Protein AF-A0A660PYE7-F1 (afdb_monomer)

Solvent-accessible surface area (backbone atoms only — not comparable to full-atom values): 14756 Å² total; per-residue (Å²): 116,71,68,58,58,50,52,51,50,53,50,52,50,52,50,50,49,65,69,61,64,72,82,75,72,80,78,77,87,63,85,90,56,57,36,71,65,70,75,76,60,76,62,41,73,67,28,51,74,54,76,60,55,33,51,81,37,64,43,58,61,11,63,82,57,16,22,1,18,35,5,52,35,37,67,81,36,61,68,37,74,38,72,73,38,76,43,76,51,89,44,101,69,37,50,78,24,32,34,33,33,37,23,36,34,40,44,76,48,71,49,68,84,50,101,52,32,40,40,24,36,29,41,33,45,36,39,39,40,39,35,32,30,36,69,53,76,42,96,92,43,68,87,54,99,86,66,91,78,80,51,69,38,54,35,44,34,40,38,43,35,46,30,42,16,37,13,41,36,45,79,33,40,34,40,10,40,17,37,28,45,34,44,37,42,39,31,50,78,87,49,74,28,57,36,50,29,34,31,43,16,36,30,40,39,36,32,51,43,42,43,50,20,67,75,68,77,41,80,55,40,85,70,45,56,57,47,42,33,44,34,43,29,44,30,42,36,42,48,55,58,55,28,50,54,99,89,46,75,24,43,46,64,57,37,40,39,41,34,42,31,45,35,42,38,36,40,60,93,91,38,80,76,46,73,51,73,52,73,52,68,50,78,87

Sequence (284 aa):
MLSFKLLSAVLIILLCLMILLPSGVVAQAKVGGSSANFLHLSNSARAVGMGGCAVLLVDEQAPLFNPGSLGLFYLDKKYGVSFPNSTNLKADFLQDARLKSFSTGIRLTSSKINSSVRLCFAASYSQQIYRGYIIRVDYTNPVGIDSGDVEYLAFQDEVRMITASFGLEASFFRLGIGLTGKYIEEELENEPADGTAFDIGCNLEVSVPQFMDMVSGRRIGDFYRNNFILSLTAVRSHMGASMEFINEKFPLPTTTILGSSLYYTYSRGGKTVFSARSSGELMR

Foldseek 3Di:
DVVVVVVVVVVVVVVVCVVPPPPPDDPPPPPPFAPPPCLQDDQDPVCVVLVNLLCQDQAQCNLSRFLQSPQVNCLPDFKHWDDWGWDFDDDPFWARWIKIKIKIKGWPDWDDPDPFKIKTKMKMKMKIKTKTWGWDDDPVDHDDPPDPDTDIKIKMKMKIKIKIKMWMTGQFKIKIKMKIKIWIWIDTNNQIKIWIFMKIKMKMKGWPQSVVCVVVVHNSVVVDLKTKIKMKMWMWTGHTFFIDGPHDTTHHPIKIKIKIKIKMFRDDPNHTPDIDMDMDIDID

pLDDT: mean 82.88, std 13.74, range [41.22, 97.94]

Structure (mmCIF, N/CA/C/O backbone):
data_AF-A0A660PYE7-F1
#
_entry.id   AF-A0A660PYE7-F1
#
loop_
_atom_site.group_PDB
_atom_site.id
_atom_site.type_symbol
_atom_site.label_atom_id
_atom_site.label_alt_id
_atom_site.label_comp_id
_atom_site.label_asym_id
_atom_site.label_entity_id
_atom_site.label_seq_id
_atom_site.pdbx_PDB_ins_code
_atom_site.Cartn_x
_atom_site.Cartn_y
_atom_site.Cartn_z
_atom_site.occupancy
_atom_site.B_iso_or_equiv
_atom_site.auth_seq_id
_atom_site.auth_comp_id
_atom_site.auth_asym_id
_atom_site.auth_atom_id
_atom_site.pdbx_PDB_model_num
ATOM 1 N N . MET A 1 1 ? -17.337 17.834 29.681 1.00 48.69 1 MET A N 1
ATOM 2 C CA . MET A 1 1 ? -18.232 18.090 28.522 1.00 48.69 1 MET A CA 1
ATOM 3 C C . MET A 1 1 ? -17.612 18.976 27.439 1.00 48.69 1 MET A C 1
ATOM 5 O O . MET A 1 1 ? -17.906 18.733 26.276 1.00 48.69 1 MET A O 1
ATOM 9 N N . LEU A 1 2 ? -16.755 19.957 27.764 1.00 41.22 2 LEU A N 1
ATOM 10 C CA . LEU A 1 2 ? -16.143 20.847 26.761 1.00 41.22 2 LEU A CA 1
ATOM 11 C C . LEU A 1 2 ? -15.224 20.114 25.755 1.00 41.22 2 LEU A C 1
ATOM 13 O O . LEU A 1 2 ? -15.255 20.419 24.569 1.00 41.22 2 LEU A O 1
ATOM 17 N N . SER A 1 3 ? -14.478 19.089 26.193 1.00 57.16 3 SER A N 1
ATOM 18 C CA . SER A 1 3 ? -13.555 18.340 25.317 1.00 57.16 3 SER A CA 1
ATOM 19 C C . SER A 1 3 ? -14.253 17.482 24.254 1.00 57.16 3 SER A C 1
ATOM 21 O O . SER A 1 3 ? -13.701 17.265 23.182 1.00 57.16 3 SER A O 1
ATOM 23 N N . PHE A 1 4 ? -15.483 17.029 24.514 1.00 53.69 4 PHE A N 1
ATOM 24 C CA . PHE A 1 4 ? -16.232 16.163 23.596 1.00 53.69 4 PHE A CA 1
ATOM 25 C C . PHE A 1 4 ? -16.829 16.944 22.418 1.00 53.69 4 PHE A C 1
ATOM 27 O O . PHE A 1 4 ? -16.789 16.493 21.273 1.00 53.69 4 PHE A O 1
ATOM 34 N N . LYS A 1 5 ? -17.329 18.158 22.685 1.00 62.88 5 LYS A N 1
ATOM 35 C CA . LYS A 1 5 ? -17.778 19.083 21.633 1.00 62.88 5 LYS A CA 1
ATOM 36 C C . LYS A 1 5 ? -16.611 19.531 20.752 1.00 62.88 5 LYS A C 1
ATOM 38 O O . LYS A 1 5 ? -16.772 19.644 19.545 1.00 62.88 5 LYS A O 1
ATOM 43 N N . LEU A 1 6 ? -15.432 19.713 21.348 1.00 68.12 6 LEU A N 1
ATOM 44 C CA . LEU A 1 6 ? -14.222 20.056 20.607 1.00 68.12 6 LEU A CA 1
ATOM 45 C C . LEU A 1 6 ? -13.772 18.902 19.693 1.00 68.12 6 LEU A C 1
ATOM 47 O O . LEU A 1 6 ? -13.518 19.122 18.516 1.00 68.12 6 LEU A O 1
ATOM 51 N N . LEU A 1 7 ? -13.740 17.665 20.206 1.00 60.66 7 LEU A N 1
ATOM 52 C CA . LEU A 1 7 ? -13.327 16.486 19.434 1.00 60.66 7 LEU A CA 1
ATOM 53 C C . LEU A 1 7 ? -14.282 16.190 18.267 1.00 60.66 7 LEU A C 1
ATOM 55 O O . LEU A 1 7 ? -13.835 15.911 17.158 1.00 60.66 7 LEU A O 1
ATOM 59 N N . SER A 1 8 ? -15.594 16.282 18.505 1.00 59.88 8 SER A N 1
ATOM 60 C CA . SER A 1 8 ? -16.606 16.094 17.456 1.00 59.88 8 SER A CA 1
ATOM 61 C C . SER A 1 8 ? -16.551 17.195 16.396 1.00 59.88 8 SER A C 1
ATOM 63 O O . SER A 1 8 ? -16.610 16.882 15.210 1.00 59.88 8 SER A O 1
ATOM 65 N N . ALA A 1 9 ? -16.352 18.457 16.788 1.00 78.25 9 ALA A N 1
ATOM 66 C CA . ALA A 1 9 ? -16.162 19.552 15.839 1.00 78.25 9 ALA A CA 1
ATOM 67 C C . ALA A 1 9 ? -14.904 19.354 14.978 1.00 78.25 9 ALA A C 1
ATOM 69 O O . ALA A 1 9 ? -14.973 19.509 13.764 1.00 78.25 9 ALA A O 1
ATOM 70 N N . VAL A 1 10 ? -13.780 18.940 15.576 1.00 78.62 10 VAL A N 1
ATOM 71 C CA . VAL A 1 10 ? -12.534 18.655 14.843 1.00 78.62 10 VAL A CA 1
ATOM 72 C C . VAL A 1 10 ? -12.715 17.499 13.856 1.00 78.62 10 VAL A C 1
ATOM 74 O O . VAL A 1 10 ? -12.245 17.593 12.726 1.00 78.62 10 VAL A O 1
ATOM 77 N N . LEU A 1 11 ? -13.437 16.440 14.239 1.00 73.81 11 LEU A N 1
ATOM 78 C CA . LEU A 1 11 ? -13.720 15.303 13.359 1.00 73.81 11 LEU A CA 1
ATOM 79 C C . LEU A 1 11 ? -14.626 15.698 12.181 1.00 73.81 11 LEU A C 1
ATOM 81 O O . LEU A 1 11 ? -14.366 15.296 11.052 1.00 73.81 11 LEU A O 1
ATOM 85 N N . ILE A 1 12 ? -15.657 16.513 12.431 1.00 83.75 12 ILE A N 1
ATOM 86 C CA . ILE A 1 12 ? -16.551 17.037 11.386 1.00 83.75 12 ILE A CA 1
ATOM 87 C C . ILE A 1 12 ? -15.777 17.950 10.433 1.00 83.75 12 ILE A C 1
ATOM 89 O O . ILE A 1 12 ? -15.949 17.849 9.224 1.00 83.75 12 ILE A O 1
ATOM 93 N N . ILE A 1 13 ? -14.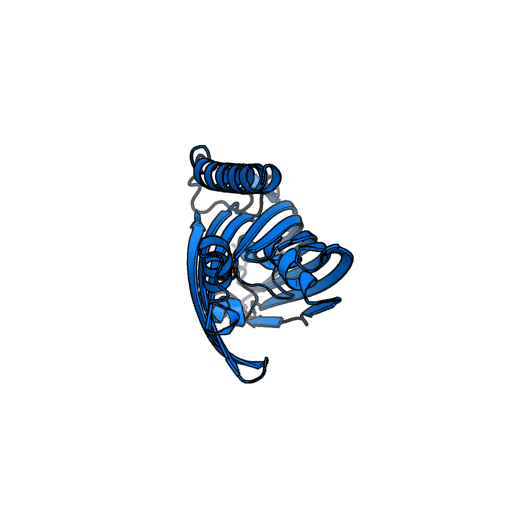888 18.798 10.956 1.00 85.88 13 ILE A N 1
ATOM 94 C CA . ILE A 1 13 ? -14.025 19.657 10.139 1.00 85.88 13 ILE A CA 1
ATOM 95 C C . ILE A 1 13 ? -13.089 18.807 9.275 1.00 85.88 13 ILE A C 1
ATOM 97 O O . ILE A 1 13 ? -13.004 19.060 8.081 1.00 85.88 13 ILE A O 1
ATOM 101 N N . LEU A 1 14 ? -12.444 17.778 9.835 1.00 76.38 14 LEU A N 1
ATOM 102 C CA . LEU A 1 14 ? -11.593 16.844 9.086 1.00 76.38 14 LEU A CA 1
ATOM 103 C C . LEU A 1 14 ? -12.372 16.102 7.995 1.00 76.38 14 LEU A C 1
ATOM 105 O O . LEU A 1 14 ? -11.888 15.994 6.872 1.00 76.38 14 LEU A O 1
ATOM 109 N N . LEU A 1 15 ? -13.586 15.637 8.301 1.00 77.06 15 LEU A N 1
ATOM 110 C CA . LEU A 1 15 ? -14.463 14.961 7.346 1.00 77.06 15 LEU A CA 1
ATOM 111 C C . LEU A 1 15 ? -14.892 15.907 6.213 1.00 77.06 15 LEU A C 1
ATOM 113 O O . LEU A 1 15 ? -14.792 15.549 5.043 1.00 77.06 15 LEU A O 1
ATOM 117 N N . CYS A 1 16 ? -15.311 17.132 6.542 1.00 76.94 16 CYS A N 1
ATOM 118 C CA . CYS A 1 16 ? -15.646 18.158 5.555 1.00 76.94 16 CYS A CA 1
ATOM 119 C C . CYS A 1 16 ? -14.428 18.543 4.709 1.00 76.94 16 CYS A C 1
ATOM 121 O O . CYS A 1 16 ? -14.562 18.695 3.500 1.00 76.94 16 CYS A O 1
ATOM 123 N N . LEU A 1 17 ? -13.238 18.646 5.311 1.00 72.56 17 LEU A N 1
ATOM 124 C CA . LEU A 1 17 ? -11.994 18.914 4.591 1.00 72.56 17 LEU A CA 1
ATOM 125 C C . LEU A 1 17 ? -11.689 17.782 3.600 1.00 72.56 17 LEU A C 1
ATOM 127 O O . LEU A 1 17 ? -11.396 18.051 2.443 1.00 72.56 17 LEU A O 1
ATOM 131 N N . MET A 1 18 ? -11.838 16.519 4.015 1.00 67.44 18 MET A N 1
ATOM 132 C CA . MET A 1 18 ? -11.656 15.353 3.138 1.00 67.44 18 MET A CA 1
ATOM 133 C C . MET A 1 18 ? -12.650 15.341 1.966 1.00 67.44 18 MET A C 1
ATOM 135 O O . MET A 1 18 ? -12.274 14.973 0.857 1.00 67.44 18 MET A O 1
ATOM 139 N N . ILE A 1 19 ? -13.896 15.777 2.187 1.00 71.75 19 ILE A N 1
ATOM 140 C CA . ILE A 1 19 ? -14.936 15.855 1.146 1.00 71.75 19 ILE A CA 1
ATOM 141 C C . ILE A 1 19 ? -14.707 17.038 0.191 1.00 71.75 19 ILE A C 1
ATOM 143 O O . ILE A 1 19 ? -15.055 16.944 -0.984 1.00 71.75 19 ILE A O 1
ATOM 147 N N . LEU A 1 20 ? -14.123 18.141 0.670 1.00 64.75 20 LEU A N 1
ATOM 148 C CA . LEU A 1 20 ? -13.897 19.365 -0.111 1.00 64.75 20 LEU A CA 1
ATOM 149 C C . LEU A 1 20 ? -12.583 19.359 -0.912 1.00 64.75 20 LEU A C 1
ATOM 151 O O . LEU A 1 20 ? -12.427 20.164 -1.826 1.00 64.75 20 LEU A O 1
ATOM 155 N N . LEU A 1 21 ? -11.653 18.442 -0.629 1.00 62.81 21 LEU A N 1
ATOM 156 C CA . LEU A 1 21 ? -10.367 18.344 -1.329 1.00 62.81 21 LEU A CA 1
ATOM 157 C C . LEU A 1 21 ? -10.395 17.900 -2.817 1.00 62.81 21 LEU A C 1
ATOM 159 O O . LEU A 1 21 ? -9.405 18.182 -3.495 1.00 62.81 21 LEU A O 1
ATOM 163 N N . PRO A 1 22 ? -11.437 17.269 -3.410 1.00 54.91 22 PRO A N 1
ATOM 164 C CA . PRO A 1 22 ? -11.333 16.789 -4.787 1.00 54.91 22 PRO A CA 1
ATOM 165 C C . PRO A 1 22 ? -11.760 17.807 -5.861 1.00 54.91 22 PRO A C 1
ATOM 167 O O . PRO A 1 22 ? -11.728 17.464 -7.041 1.00 54.91 22 PRO A O 1
ATOM 170 N N . SER A 1 23 ? -12.151 19.044 -5.527 1.00 51.62 23 SER A N 1
ATOM 171 C CA . SER A 1 23 ? -12.705 19.980 -6.527 1.00 51.62 23 SER A CA 1
ATOM 172 C C . SER A 1 23 ? -11.669 20.739 -7.369 1.00 51.62 23 SER A C 1
ATOM 174 O O . SER A 1 23 ? -12.058 21.443 -8.297 1.00 51.62 23 SER A O 1
ATOM 176 N N . GLY A 1 24 ? -10.371 20.626 -7.064 1.00 48.16 24 GLY A N 1
ATOM 177 C CA . GLY A 1 24 ? -9.308 21.410 -7.715 1.00 48.16 24 GLY A CA 1
ATOM 178 C C . GLY A 1 24 ? -8.336 20.632 -8.607 1.00 48.16 24 GLY A C 1
ATOM 179 O O . GLY A 1 24 ? -7.438 21.239 -9.184 1.00 48.16 24 GLY A O 1
ATOM 180 N N . VAL A 1 25 ? -8.467 19.308 -8.726 1.00 44.97 25 VAL A N 1
ATOM 181 C CA . VAL A 1 25 ? -7.511 18.509 -9.507 1.00 44.97 25 VAL A CA 1
ATOM 182 C C . VAL A 1 25 ? -7.975 18.456 -10.958 1.00 44.97 25 VAL A C 1
ATOM 184 O O . VAL A 1 25 ? -8.867 17.690 -11.316 1.00 44.97 25 VAL A O 1
ATOM 187 N N . VAL A 1 26 ? -7.368 19.300 -11.791 1.00 42.78 26 VAL A N 1
ATOM 188 C CA . VAL A 1 26 ? -7.473 19.210 -13.248 1.00 42.78 26 VAL A CA 1
ATOM 189 C C . VAL A 1 26 ? -6.883 17.861 -13.658 1.00 42.78 26 VAL A C 1
ATOM 191 O O . VAL A 1 26 ? -5.671 17.663 -13.613 1.00 42.78 26 VAL A O 1
ATOM 194 N N . ALA A 1 27 ? -7.744 16.904 -13.999 1.00 42.03 27 ALA A N 1
ATOM 195 C CA . ALA A 1 27 ? -7.324 15.649 -14.599 1.00 42.03 27 ALA A CA 1
ATOM 196 C C . ALA A 1 27 ? -6.746 15.962 -15.985 1.00 42.03 27 ALA A C 1
ATOM 198 O O . ALA A 1 27 ? -7.483 16.296 -16.914 1.00 42.03 27 ALA A O 1
ATOM 199 N N . GLN A 1 28 ? -5.425 15.896 -16.133 1.00 42.59 28 GLN A N 1
ATOM 200 C CA . GLN A 1 28 ? -4.820 15.886 -17.455 1.00 42.59 28 GLN A CA 1
ATOM 201 C C . GLN A 1 28 ? -5.049 14.496 -18.051 1.00 42.59 28 GLN A C 1
ATOM 203 O O . GLN A 1 28 ? -4.332 13.547 -17.744 1.00 42.59 28 GLN A O 1
ATOM 208 N N . ALA A 1 29 ? -6.054 14.372 -18.914 1.00 41.22 29 ALA A N 1
ATOM 209 C CA . ALA A 1 29 ? -6.242 13.192 -19.745 1.00 41.22 29 ALA A CA 1
ATOM 210 C C . ALA A 1 29 ? -5.146 13.152 -20.824 1.00 41.22 29 ALA A C 1
ATOM 212 O O . ALA A 1 29 ? -5.361 13.561 -21.962 1.00 41.22 29 ALA A O 1
ATOM 213 N N . LYS A 1 30 ? -3.945 12.689 -20.465 1.00 43.91 30 LYS A N 1
ATOM 214 C CA . LYS A 1 30 ? -2.936 12.263 -21.441 1.00 43.91 30 LYS A CA 1
ATOM 215 C C . LYS A 1 30 ? -3.006 10.740 -21.525 1.00 43.91 30 LYS A C 1
ATOM 217 O O . LYS A 1 30 ? -2.262 10.026 -20.863 1.00 43.91 30 LYS A O 1
ATOM 222 N N . VAL A 1 31 ? -3.984 10.243 -22.278 1.00 46.16 31 VAL A N 1
ATOM 223 C CA . VAL A 1 31 ? -4.146 8.803 -22.508 1.00 46.16 31 VAL A CA 1
ATOM 224 C C . VAL A 1 31 ? -2.961 8.336 -23.359 1.00 46.16 31 VAL A C 1
ATOM 226 O O . VAL A 1 31 ? -2.771 8.842 -24.461 1.00 46.16 31 VAL A O 1
ATOM 229 N N . GLY A 1 32 ? -2.147 7.417 -22.830 1.00 52.56 32 GLY A N 1
ATOM 230 C CA . GLY A 1 32 ? -1.079 6.739 -23.581 1.00 52.56 32 GLY A CA 1
ATOM 231 C C . GLY A 1 32 ? 0.347 7.289 -23.441 1.00 52.56 32 GLY A C 1
ATOM 232 O O . GLY A 1 32 ? 1.202 6.877 -24.212 1.00 52.56 32 GLY A O 1
ATOM 233 N N . GLY A 1 33 ? 0.632 8.188 -22.489 1.00 64.88 33 GLY A N 1
ATOM 234 C CA . GLY A 1 33 ? 1.974 8.774 -22.321 1.00 64.88 33 GLY A CA 1
ATOM 235 C C . GLY A 1 33 ? 2.466 8.846 -20.877 1.00 64.88 33 GLY A C 1
ATOM 236 O O . GLY A 1 33 ? 3.034 9.869 -20.504 1.00 64.88 33 GLY A O 1
ATOM 237 N N . SER A 1 34 ? 2.187 7.826 -20.062 1.00 75.19 34 SER A N 1
ATOM 238 C CA . SER A 1 34 ? 2.734 7.717 -18.704 1.00 75.19 34 SER A CA 1
ATOM 239 C C . SER A 1 34 ? 3.924 6.768 -18.686 1.00 75.19 34 SER A C 1
ATOM 241 O O . SER A 1 34 ? 3.845 5.686 -19.274 1.00 75.19 34 SER A O 1
ATOM 243 N N . SER A 1 35 ? 4.980 7.151 -17.972 1.00 82.50 35 SER A N 1
ATOM 244 C CA . SER A 1 35 ? 6.058 6.233 -17.597 1.00 82.50 35 SER A CA 1
ATOM 245 C C . SER A 1 35 ? 5.603 5.277 -16.492 1.00 82.50 35 SER A C 1
ATOM 247 O O . SER A 1 35 ? 4.528 5.482 -15.918 1.00 82.50 35 SER A O 1
ATOM 249 N N . ALA A 1 36 ? 6.391 4.245 -16.174 1.00 88.12 36 ALA A N 1
ATOM 250 C CA . ALA A 1 36 ? 6.197 3.441 -14.965 1.00 88.12 36 ALA A CA 1
ATOM 251 C C . ALA A 1 36 ? 4.810 2.793 -14.806 1.00 88.12 36 ALA A C 1
ATOM 253 O O . ALA A 1 36 ? 4.285 2.674 -13.697 1.00 88.12 36 ALA A O 1
ATOM 254 N N . ASN A 1 37 ? 4.197 2.325 -15.900 1.00 88.12 37 ASN A N 1
ATOM 255 C CA . ASN A 1 37 ? 2.848 1.735 -15.866 1.00 88.12 37 ASN A CA 1
ATOM 256 C C . ASN A 1 37 ? 2.762 0.462 -15.004 1.00 88.12 37 ASN A C 1
ATOM 258 O O . ASN A 1 37 ? 1.686 0.121 -14.504 1.00 88.12 37 ASN A O 1
ATOM 262 N N . PHE A 1 38 ? 3.890 -0.218 -14.769 1.00 89.31 38 PHE A N 1
ATOM 263 C CA . PHE A 1 38 ? 3.958 -1.378 -13.878 1.00 89.31 38 PHE A CA 1
ATOM 264 C C . PHE A 1 38 ? 3.548 -1.049 -12.431 1.00 89.31 38 PHE A C 1
ATOM 266 O O . PHE A 1 38 ? 3.170 -1.947 -11.676 1.00 89.31 38 PHE A O 1
ATOM 273 N N . LEU A 1 39 ? 3.564 0.232 -12.048 1.00 89.56 39 LEU A N 1
ATOM 274 C CA . LEU A 1 39 ? 3.131 0.711 -10.739 1.00 89.56 39 LEU A CA 1
ATOM 275 C C . LEU A 1 39 ? 1.635 0.487 -10.467 1.00 89.56 39 LEU A C 1
ATOM 277 O O . LEU A 1 39 ? 1.240 0.392 -9.307 1.00 89.56 39 LEU A O 1
ATOM 281 N N . HIS A 1 40 ? 0.803 0.355 -11.505 1.00 87.50 40 HIS A N 1
ATOM 282 C CA . HIS A 1 40 ? -0.617 0.010 -11.357 1.00 87.50 40 HIS A CA 1
ATOM 283 C C . HIS A 1 40 ? -0.874 -1.487 -11.196 1.00 87.50 40 HIS A C 1
ATOM 285 O O . HIS A 1 40 ? -1.984 -1.893 -10.842 1.00 87.50 40 HIS A O 1
ATOM 291 N N . LEU A 1 41 ? 0.127 -2.327 -11.459 1.00 87.81 41 LEU A N 1
ATOM 292 C CA . LEU A 1 41 ? -0.045 -3.766 -11.379 1.00 87.81 41 LEU A CA 1
ATOM 293 C C . LEU A 1 41 ? -0.086 -4.203 -9.917 1.00 87.81 41 LEU A C 1
ATOM 295 O O . LEU A 1 41 ? 0.858 -4.012 -9.146 1.00 87.81 41 LEU A O 1
ATOM 299 N N . SER A 1 42 ? -1.189 -4.845 -9.544 1.00 83.62 42 SER A N 1
ATOM 300 C CA . SER A 1 42 ? -1.326 -5.431 -8.220 1.00 83.62 42 SER A CA 1
ATOM 301 C C . SER A 1 42 ? -0.526 -6.729 -8.124 1.00 83.62 42 SER A C 1
ATOM 303 O O . SER A 1 42 ? -0.729 -7.666 -8.893 1.00 83.62 42 SER A O 1
ATOM 305 N N . ASN A 1 43 ? 0.382 -6.797 -7.153 1.00 82.62 43 ASN A N 1
ATOM 306 C CA . ASN A 1 43 ? 1.265 -7.949 -6.942 1.00 82.62 43 ASN A CA 1
ATOM 307 C C . ASN A 1 43 ? 0.767 -8.929 -5.860 1.00 82.62 43 ASN A C 1
ATOM 309 O O . ASN A 1 43 ? 1.417 -9.941 -5.579 1.00 82.62 43 ASN A O 1
ATOM 313 N N . SER A 1 44 ? -0.374 -8.634 -5.236 1.00 84.88 44 SER A N 1
ATOM 314 C CA . SER A 1 44 ? -0.908 -9.401 -4.113 1.00 84.88 44 SER A CA 1
ATOM 315 C C . SER A 1 44 ? -2.055 -10.291 -4.571 1.00 84.88 44 SER A C 1
ATOM 317 O O . SER A 1 44 ? -3.058 -9.800 -5.086 1.00 84.88 44 SER A O 1
ATOM 319 N N . ALA A 1 45 ? -1.955 -11.602 -4.332 1.00 84.94 45 ALA A N 1
ATOM 320 C CA . ALA A 1 45 ? -3.031 -12.544 -4.656 1.00 84.94 45 ALA A CA 1
ATOM 321 C C . ALA A 1 45 ? -4.358 -12.157 -3.978 1.00 84.94 45 ALA A C 1
ATOM 323 O O . ALA A 1 45 ? -5.432 -12.333 -4.550 1.00 84.94 45 ALA A O 1
ATOM 324 N N . ARG A 1 46 ? -4.280 -11.571 -2.777 1.00 84.50 46 ARG A N 1
ATOM 325 C CA . ARG A 1 46 ? -5.437 -11.058 -2.042 1.00 84.50 46 ARG A CA 1
ATOM 326 C C . ARG A 1 46 ? -6.054 -9.845 -2.731 1.00 84.50 46 ARG A C 1
ATOM 328 O O . ARG A 1 46 ? -7.263 -9.819 -2.928 1.00 84.50 46 ARG A O 1
ATOM 335 N N . ALA A 1 47 ? -5.232 -8.867 -3.103 1.00 84.75 47 ALA A N 1
ATOM 336 C CA . ALA A 1 47 ? -5.691 -7.680 -3.816 1.00 84.75 47 ALA A CA 1
ATOM 337 C C . ALA A 1 47 ? -6.321 -8.037 -5.169 1.00 84.75 47 ALA A C 1
ATOM 339 O O . ALA A 1 47 ? -7.421 -7.584 -5.475 1.00 84.75 47 ALA A O 1
ATOM 340 N N . VAL A 1 48 ? -5.669 -8.911 -5.941 1.00 86.31 48 VAL A N 1
ATOM 341 C CA . VAL A 1 48 ? -6.182 -9.405 -7.227 1.00 86.31 48 VAL A CA 1
ATOM 342 C C . VAL A 1 48 ? -7.494 -10.171 -7.032 1.00 86.31 48 VAL A C 1
ATOM 344 O O . VAL A 1 48 ? -8.461 -9.916 -7.745 1.00 86.31 48 VAL A O 1
ATOM 347 N N . GLY A 1 49 ? -7.582 -11.041 -6.019 1.00 83.81 49 GLY A N 1
ATOM 348 C CA . GLY A 1 49 ? -8.815 -11.761 -5.674 1.00 83.81 49 GLY A CA 1
ATOM 349 C C . GLY A 1 49 ? -9.970 -10.854 -5.226 1.00 83.81 49 GLY A C 1
ATOM 350 O O . GLY A 1 49 ? -11.129 -11.242 -5.338 1.00 83.81 49 GLY A O 1
ATOM 351 N N . MET A 1 50 ? -9.671 -9.637 -4.766 1.00 84.19 50 MET A N 1
ATOM 352 C CA . MET A 1 50 ? -10.649 -8.589 -4.449 1.00 84.19 50 MET A CA 1
ATOM 353 C C . MET A 1 50 ? -10.955 -7.666 -5.642 1.00 84.19 50 MET A C 1
ATOM 355 O O . MET A 1 50 ? -11.520 -6.590 -5.456 1.00 84.19 50 MET A O 1
ATOM 359 N N . GLY A 1 51 ? -10.571 -8.050 -6.862 1.00 82.19 51 GLY A N 1
ATOM 360 C CA . GLY A 1 51 ? -10.795 -7.241 -8.062 1.00 82.19 51 GLY A CA 1
ATOM 361 C C . GLY A 1 51 ? -9.941 -5.973 -8.107 1.00 82.19 51 GLY A C 1
ATOM 362 O O . GLY A 1 51 ? -10.371 -4.971 -8.663 1.00 82.19 51 GLY A O 1
ATOM 363 N N . GLY A 1 52 ? -8.764 -5.989 -7.476 1.00 78.44 52 GLY A N 1
ATOM 364 C CA . GLY A 1 52 ? -7.856 -4.842 -7.412 1.00 78.44 52 GLY A CA 1
ATOM 365 C C . GLY A 1 52 ? -8.157 -3.848 -6.288 1.00 78.44 52 GLY A C 1
ATOM 366 O O . GLY A 1 52 ? -7.392 -2.904 -6.126 1.00 78.44 52 GLY A O 1
ATOM 367 N N . CYS A 1 53 ? -9.200 -4.078 -5.475 1.00 82.69 53 CYS A N 1
ATOM 368 C CA . CYS A 1 53 ? -9.583 -3.203 -4.359 1.00 82.69 53 CYS A CA 1
ATOM 369 C C . CYS A 1 53 ? -8.651 -3.356 -3.139 1.00 82.69 53 CYS A C 1
ATOM 371 O O . CYS A 1 53 ? -9.028 -3.908 -2.098 1.00 82.69 53 CYS A O 1
ATOM 373 N N . ALA A 1 54 ? -7.399 -2.937 -3.295 1.00 85.94 54 ALA A N 1
ATOM 374 C CA . ALA A 1 54 ? -6.323 -3.170 -2.338 1.00 85.94 54 ALA A CA 1
ATOM 375 C C . ALA A 1 54 ? -6.107 -2.015 -1.354 1.00 85.94 54 ALA A C 1
ATOM 377 O O . ALA A 1 54 ? -5.475 -2.193 -0.315 1.00 85.94 54 ALA A O 1
ATOM 378 N N . VAL A 1 55 ? -6.628 -0.825 -1.649 1.00 88.44 55 VAL A N 1
ATOM 379 C CA . VAL A 1 55 ? -6.328 0.409 -0.907 1.00 88.44 55 VAL A CA 1
ATOM 380 C C . VAL A 1 55 ? -6.933 0.375 0.504 1.00 88.44 55 VAL A C 1
ATOM 382 O O . VAL A 1 55 ? -6.426 0.994 1.442 1.00 88.44 55 VAL A O 1
ATOM 385 N N . LEU A 1 56 ? -7.993 -0.417 0.683 1.00 85.62 56 LEU A N 1
ATOM 386 C CA . LEU A 1 56 ? -8.661 -0.673 1.966 1.00 85.62 56 LEU A CA 1
ATOM 387 C C . LEU A 1 56 ? -8.059 -1.854 2.749 1.00 85.62 56 LEU A C 1
ATOM 389 O O . LEU A 1 56 ? -8.545 -2.196 3.836 1.00 85.62 56 LEU A O 1
ATOM 393 N N . LEU A 1 57 ? -7.042 -2.529 2.208 1.00 87.88 57 LEU A N 1
ATOM 394 C CA . LEU A 1 57 ? -6.375 -3.620 2.908 1.00 87.88 57 LEU A CA 1
ATOM 395 C C . LEU A 1 57 ? -5.509 -3.073 4.039 1.00 87.88 57 LEU A C 1
ATOM 397 O O . LEU A 1 57 ? -4.774 -2.103 3.885 1.00 87.88 57 LEU A O 1
ATOM 401 N N . VAL A 1 58 ? -5.628 -3.724 5.194 1.00 90.56 58 VAL A N 1
ATOM 402 C CA . VAL A 1 58 ? -4.813 -3.473 6.383 1.00 90.56 58 VAL A CA 1
ATOM 403 C C . VAL A 1 58 ? -4.024 -4.751 6.641 1.00 90.56 58 VAL A C 1
ATOM 405 O O . VAL A 1 58 ? -4.505 -5.672 7.304 1.00 90.56 58 VAL A O 1
ATOM 408 N N . ASP A 1 59 ? -2.849 -4.832 6.032 1.00 90.69 59 ASP A N 1
ATOM 409 C CA . ASP A 1 59 ? -1.910 -5.947 6.137 1.00 90.69 59 ASP A CA 1
ATOM 410 C C . ASP A 1 59 ? -0.460 -5.465 5.967 1.00 90.69 59 ASP A C 1
ATOM 412 O O . ASP A 1 59 ? -0.188 -4.267 5.882 1.00 90.69 59 ASP A O 1
ATOM 416 N N . GLU A 1 60 ? 0.484 -6.400 5.976 1.00 89.56 60 GLU A N 1
ATOM 417 C CA . GLU A 1 60 ? 1.909 -6.133 5.803 1.00 89.56 60 GLU A CA 1
ATOM 418 C C . GLU A 1 60 ? 2.269 -5.591 4.411 1.00 89.56 60 GLU A C 1
ATOM 420 O O . GLU A 1 60 ? 3.278 -4.907 4.286 1.00 89.56 60 GLU A O 1
ATOM 425 N N . GLN A 1 61 ? 1.457 -5.867 3.384 1.00 90.44 61 GLN A N 1
ATOM 426 C CA . GLN A 1 61 ? 1.648 -5.380 2.015 1.00 90.44 61 GLN A CA 1
ATOM 427 C C . GLN A 1 61 ? 0.932 -4.051 1.754 1.00 90.44 61 GLN A C 1
ATOM 429 O O . GLN A 1 61 ? 1.148 -3.439 0.708 1.00 90.44 61 GLN A O 1
ATOM 434 N N . ALA A 1 62 ? 0.151 -3.553 2.715 1.00 89.06 62 ALA A N 1
ATOM 435 C CA . ALA A 1 62 ? -0.530 -2.268 2.649 1.00 89.06 62 ALA A CA 1
ATOM 436 C C . ALA A 1 62 ? 0.331 -1.095 2.138 1.00 89.06 62 ALA A C 1
ATOM 438 O O . ALA A 1 62 ? -0.215 -0.303 1.374 1.00 89.06 62 ALA A O 1
ATOM 439 N N . PRO A 1 63 ? 1.641 -0.964 2.451 1.00 88.88 63 PRO A N 1
ATOM 440 C CA . PRO A 1 63 ? 2.471 0.123 1.919 1.00 88.88 63 PRO A CA 1
ATOM 441 C C . PRO A 1 63 ? 2.513 0.215 0.389 1.00 88.88 63 PRO A C 1
ATOM 443 O O . PRO A 1 63 ? 2.781 1.288 -0.140 1.00 88.88 63 PRO A O 1
ATOM 446 N N . LEU A 1 64 ? 2.251 -0.891 -0.316 1.00 90.38 64 LEU A N 1
ATOM 447 C CA . LEU A 1 64 ? 2.210 -0.940 -1.779 1.00 90.38 64 LEU A CA 1
ATOM 448 C C . LEU A 1 64 ? 0.986 -0.221 -2.363 1.00 90.38 64 LEU A C 1
ATOM 450 O O . LEU A 1 64 ? 1.031 0.221 -3.506 1.00 90.38 64 LEU A O 1
ATOM 454 N N . PHE A 1 65 ? -0.097 -0.111 -1.589 1.00 91.25 65 PHE A N 1
ATOM 455 C CA . PHE A 1 65 ? -1.398 0.374 -2.060 1.00 91.25 65 PHE A CA 1
ATOM 456 C C . PHE A 1 65 ? -1.889 1.602 -1.286 1.00 91.25 65 PHE A C 1
ATOM 458 O O . PHE A 1 65 ? -2.465 2.519 -1.861 1.00 91.25 65 PHE A O 1
ATOM 465 N N . ASN A 1 66 ? -1.689 1.617 0.033 1.00 93.94 66 ASN A N 1
ATOM 466 C CA . ASN A 1 66 ? -2.104 2.688 0.926 1.00 93.94 66 ASN A CA 1
ATOM 467 C C . ASN A 1 66 ? -1.160 2.818 2.134 1.00 93.94 66 ASN A C 1
ATOM 469 O O . ASN A 1 66 ? -1.238 2.018 3.078 1.00 93.94 66 ASN A O 1
ATOM 473 N N . PRO A 1 67 ? -0.342 3.880 2.204 1.00 94.94 67 PRO A N 1
ATOM 474 C CA . PRO A 1 67 ? 0.540 4.083 3.347 1.00 94.94 67 PRO A CA 1
ATOM 475 C C . PRO A 1 67 ? -0.202 4.385 4.659 1.00 94.94 67 PRO A C 1
ATOM 477 O O . PRO A 1 67 ? 0.342 4.154 5.742 1.00 94.94 67 PRO A O 1
ATOM 480 N N . GLY A 1 68 ? -1.450 4.861 4.608 1.00 93.56 68 GLY A N 1
ATOM 481 C CA . GLY A 1 68 ? -2.284 5.082 5.791 1.00 93.56 68 GLY A CA 1
ATOM 482 C C . GLY A 1 68 ? -2.687 3.780 6.483 1.00 93.56 68 GLY A C 1
ATOM 483 O O . GLY A 1 68 ? -2.651 3.691 7.711 1.00 93.56 68 GLY A O 1
ATOM 484 N N . SER A 1 69 ? -2.978 2.733 5.712 1.00 93.50 69 SER A N 1
ATOM 485 C CA . SER A 1 69 ? -3.343 1.415 6.247 1.00 93.50 69 SER A CA 1
ATOM 486 C C . SER A 1 69 ? -2.217 0.755 7.052 1.00 93.50 69 SER A C 1
ATOM 488 O O . SER A 1 69 ? -2.489 -0.030 7.962 1.00 93.50 69 SER A O 1
ATOM 490 N N . LEU A 1 70 ? -0.956 1.115 6.791 1.00 95.06 70 LEU A N 1
ATOM 491 C CA . LEU A 1 70 ? 0.195 0.614 7.543 1.00 95.06 70 LEU A CA 1
ATOM 492 C C . LEU A 1 70 ? 0.116 0.964 9.039 1.00 95.06 70 LEU A C 1
ATOM 494 O O . LEU A 1 70 ? 0.392 0.131 9.903 1.00 95.06 70 LEU A O 1
ATOM 498 N N . GLY A 1 71 ? -0.284 2.196 9.357 1.00 93.31 71 GLY A N 1
ATOM 499 C CA . GLY A 1 71 ? -0.422 2.671 10.731 1.00 93.31 71 GLY A CA 1
ATOM 500 C C . GLY A 1 71 ? -1.487 1.885 11.489 1.00 93.31 71 GLY A C 1
ATOM 501 O O . GLY A 1 71 ? -1.285 1.541 12.654 1.00 93.31 71 GLY A O 1
ATOM 502 N N . LEU A 1 72 ? -2.578 1.524 10.804 1.00 94.38 72 LEU A N 1
ATOM 503 C CA . LEU A 1 72 ? -3.627 0.671 11.360 1.00 94.38 72 LEU A CA 1
ATOM 504 C C . LEU A 1 72 ? -3.134 -0.753 11.628 1.00 94.38 72 LEU A C 1
ATOM 506 O O . LEU A 1 72 ? -3.428 -1.316 12.681 1.00 94.38 72 LEU A O 1
ATOM 510 N N . PHE A 1 73 ? -2.338 -1.321 10.724 1.00 94.75 73 PHE A N 1
ATOM 511 C CA . PHE A 1 73 ? -1.770 -2.658 10.892 1.00 94.75 73 PHE A CA 1
ATOM 512 C C . PHE A 1 73 ? -0.862 -2.753 12.135 1.00 94.75 73 PHE A C 1
ATOM 514 O O . PHE A 1 73 ? -0.997 -3.669 12.955 1.00 94.75 73 PHE A O 1
ATOM 521 N N . TYR A 1 74 ? 0.023 -1.772 12.338 1.00 95.38 74 TYR A N 1
A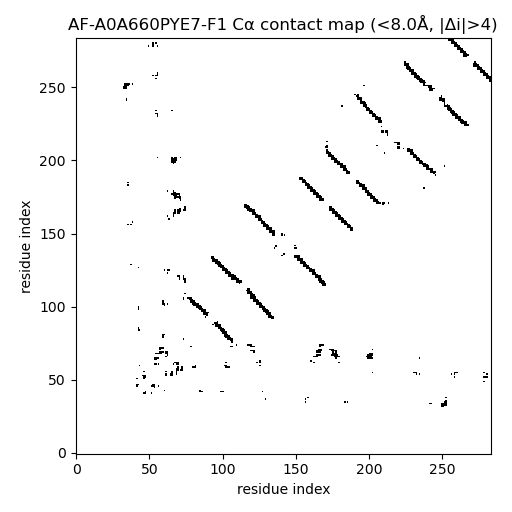TOM 522 C CA . TYR A 1 74 ? 0.951 -1.757 13.477 1.00 95.38 74 TYR A CA 1
ATOM 523 C C . TYR A 1 74 ? 0.335 -1.293 14.808 1.00 95.38 74 TYR A C 1
ATOM 525 O O . TYR A 1 74 ? 0.971 -1.420 15.858 1.00 95.38 74 TYR A O 1
ATOM 533 N N . LEU A 1 75 ? -0.926 -0.848 14.838 1.00 92.50 75 LEU A N 1
ATOM 534 C CA . LEU A 1 75 ? -1.642 -0.731 16.117 1.00 92.50 75 LEU A CA 1
ATOM 535 C C . LEU A 1 75 ? -1.741 -2.093 16.822 1.00 92.50 75 LEU A C 1
ATOM 537 O O . LEU A 1 75 ? -1.615 -2.168 18.049 1.00 92.50 75 LEU A O 1
ATOM 541 N N . ASP A 1 76 ? -1.903 -3.168 16.048 1.00 90.88 76 ASP A N 1
ATOM 542 C CA . ASP A 1 76 ? -2.108 -4.521 16.570 1.00 90.88 76 ASP A CA 1
ATOM 543 C C . ASP A 1 76 ? -0.867 -5.412 16.441 1.00 90.88 76 ASP A C 1
ATOM 545 O O . ASP A 1 76 ? -0.696 -6.360 17.213 1.00 90.88 76 ASP A O 1
ATOM 549 N N . LYS A 1 77 ? 0.023 -5.116 15.488 1.00 93.62 77 LYS A N 1
ATOM 550 C CA . LYS A 1 77 ? 1.239 -5.895 15.216 1.00 93.62 77 LYS A CA 1
ATOM 551 C C . LYS A 1 77 ? 2.506 -5.119 15.583 1.00 93.62 77 LYS A C 1
ATOM 553 O O . LYS A 1 77 ? 2.513 -3.898 15.656 1.00 93.62 77 LYS A O 1
ATOM 558 N N . LYS A 1 78 ? 3.601 -5.838 15.859 1.00 93.56 78 LYS A N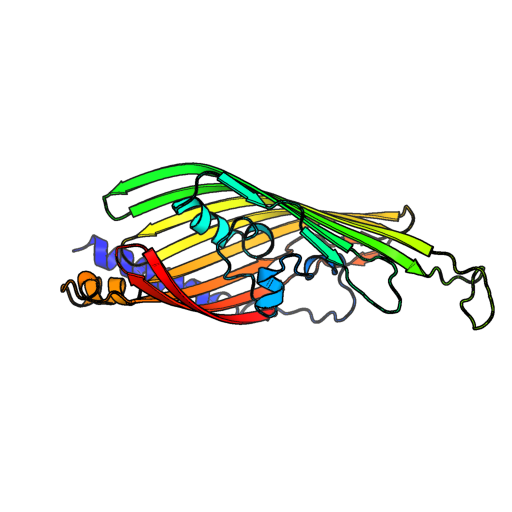 1
ATOM 559 C CA . LYS A 1 78 ? 4.929 -5.238 16.126 1.00 93.56 78 LYS A CA 1
ATOM 560 C C . LYS A 1 78 ? 5.850 -5.290 14.911 1.00 93.56 78 LYS A C 1
ATOM 562 O O . LYS A 1 78 ? 6.569 -4.333 14.654 1.00 93.56 78 LYS A O 1
ATOM 567 N N . TYR A 1 79 ? 5.804 -6.405 14.192 1.00 94.81 79 TYR A N 1
ATOM 568 C CA . TYR A 1 79 ? 6.615 -6.703 13.019 1.00 94.81 79 TYR A CA 1
ATOM 569 C C . TYR A 1 79 ? 5.690 -7.269 11.944 1.00 94.81 79 TYR A C 1
ATOM 571 O O . TYR A 1 79 ? 4.695 -7.920 12.276 1.00 94.81 79 TYR A O 1
ATOM 579 N N . GLY A 1 80 ? 6.012 -7.007 10.685 1.00 94.00 80 GLY A N 1
ATOM 580 C CA . GLY A 1 80 ? 5.312 -7.552 9.526 1.00 94.00 80 GLY A CA 1
ATOM 581 C C . GLY A 1 80 ? 6.334 -7.869 8.451 1.00 94.00 80 GLY A C 1
ATOM 582 O O . GLY A 1 80 ? 7.238 -7.069 8.229 1.00 94.00 80 GLY A O 1
ATOM 583 N N . VAL A 1 81 ? 6.224 -9.046 7.843 1.00 93.94 81 VAL A N 1
ATOM 584 C CA . VAL A 1 81 ? 7.079 -9.479 6.737 1.00 93.94 81 VAL A CA 1
ATOM 585 C C . VAL A 1 81 ? 6.193 -10.200 5.733 1.00 93.94 81 VAL A C 1
ATOM 587 O O . VAL A 1 81 ? 5.545 -11.185 6.078 1.00 93.94 81 VAL A O 1
ATOM 590 N N . SER A 1 82 ? 6.192 -9.713 4.500 1.00 91.44 82 SER A N 1
ATOM 591 C CA . SER A 1 82 ? 5.649 -10.385 3.331 1.00 91.44 82 SER A CA 1
ATOM 592 C C . SER A 1 82 ? 6.800 -10.957 2.528 1.00 91.44 82 SER A C 1
ATOM 594 O O . SER A 1 82 ? 7.629 -10.217 1.998 1.00 91.44 82 SER A O 1
ATOM 596 N N . PHE A 1 83 ? 6.812 -12.276 2.381 1.00 86.88 83 PHE A N 1
ATOM 597 C CA . PHE A 1 83 ? 7.747 -12.946 1.487 1.00 86.88 83 PHE A CA 1
ATOM 598 C C . PHE A 1 83 ? 7.483 -12.580 0.021 1.00 86.88 83 PHE A C 1
ATOM 600 O O . PHE A 1 83 ? 6.356 -12.195 -0.310 1.00 86.88 83 PHE A O 1
ATOM 607 N N . PRO A 1 84 ? 8.506 -12.701 -0.846 1.00 79.44 84 PRO A N 1
ATOM 608 C CA . PRO A 1 84 ? 8.376 -12.426 -2.265 1.00 79.44 84 PRO A CA 1
ATOM 609 C C . PRO A 1 84 ? 7.273 -13.268 -2.910 1.00 79.44 84 PRO A C 1
ATOM 611 O O . PRO A 1 84 ? 7.446 -14.471 -3.106 1.00 79.44 84 PRO A O 1
ATOM 614 N N . ASN A 1 85 ? 6.150 -12.635 -3.258 1.00 82.25 85 ASN A N 1
ATOM 615 C CA . ASN A 1 85 ? 5.169 -13.235 -4.160 1.00 82.25 85 ASN A CA 1
ATOM 616 C C . ASN A 1 85 ? 5.671 -13.075 -5.600 1.00 82.25 85 ASN A C 1
ATOM 618 O O . ASN A 1 85 ? 6.367 -12.109 -5.891 1.00 82.25 85 ASN A O 1
ATOM 622 N N . SER A 1 86 ? 5.340 -14.006 -6.495 1.00 85.75 86 SER A N 1
ATOM 623 C CA . SER A 1 86 ? 5.686 -13.935 -7.917 1.00 85.75 86 SER A CA 1
ATOM 624 C C . SER A 1 86 ? 4.435 -14.195 -8.744 1.00 85.75 86 SER A C 1
ATOM 626 O O . SER A 1 86 ? 3.999 -15.338 -8.867 1.00 85.75 86 SER A O 1
ATOM 628 N N . THR A 1 87 ? 3.893 -13.148 -9.355 1.00 84.94 87 THR A N 1
ATOM 629 C CA . THR A 1 87 ? 2.737 -13.236 -10.252 1.00 84.94 87 THR A CA 1
ATOM 630 C C . THR A 1 87 ? 3.230 -13.303 -11.692 1.00 84.94 87 THR A C 1
ATOM 632 O O . THR A 1 87 ? 3.966 -12.423 -12.128 1.00 84.94 87 THR A O 1
ATOM 635 N N . ASN A 1 88 ? 2.861 -14.359 -12.419 1.00 86.31 88 ASN A N 1
ATOM 636 C CA . ASN A 1 88 ? 3.179 -14.500 -13.841 1.00 86.31 88 ASN A CA 1
ATOM 637 C C . ASN A 1 88 ? 2.076 -13.837 -14.679 1.00 86.31 88 ASN A C 1
ATOM 639 O O . ASN A 1 88 ? 0.909 -14.217 -14.566 1.00 86.31 88 ASN A O 1
ATOM 643 N N . LEU A 1 89 ? 2.452 -12.856 -15.495 1.00 83.69 89 LEU A N 1
ATOM 644 C CA . LEU A 1 89 ? 1.574 -12.164 -16.426 1.00 83.69 89 LEU A CA 1
ATOM 645 C C . LEU A 1 89 ? 1.729 -12.821 -17.797 1.00 83.69 89 LEU A C 1
ATOM 647 O O . LEU A 1 89 ? 2.710 -12.609 -18.502 1.00 83.69 89 LEU A O 1
ATOM 651 N N . LYS A 1 90 ? 0.755 -13.652 -18.168 1.00 77.94 90 LYS A N 1
ATOM 652 C CA . LYS A 1 90 ? 0.716 -14.268 -19.496 1.00 77.94 90 LYS A CA 1
ATOM 653 C C . LYS A 1 90 ? 0.078 -13.288 -20.476 1.00 77.94 90 LYS A C 1
ATOM 655 O O . LYS A 1 90 ? -1.143 -13.164 -20.488 1.00 77.94 90 LYS A O 1
ATOM 660 N N . ALA A 1 91 ? 0.897 -12.605 -21.264 1.00 71.88 91 ALA A N 1
ATOM 661 C CA . ALA A 1 91 ? 0.450 -11.838 -22.421 1.00 71.88 91 ALA A CA 1
ATOM 662 C C . ALA A 1 91 ? 1.057 -12.447 -23.688 1.00 71.88 91 ALA A C 1
ATOM 664 O O . ALA A 1 91 ? 2.184 -12.931 -23.650 1.00 71.88 91 ALA A O 1
ATOM 665 N N . ASP A 1 92 ? 0.329 -12.407 -24.803 1.00 66.94 92 ASP A N 1
ATOM 666 C CA . ASP A 1 92 ? 0.717 -13.099 -26.043 1.00 66.94 92 ASP A CA 1
ATOM 667 C C . ASP A 1 92 ? 2.060 -12.618 -26.627 1.00 66.94 92 ASP A C 1
ATOM 669 O O . ASP A 1 92 ? 2.733 -13.362 -27.332 1.00 66.94 92 ASP A O 1
ATOM 673 N N . PHE A 1 93 ? 2.468 -11.389 -26.300 1.00 67.50 93 PHE A N 1
ATOM 674 C CA . PHE A 1 93 ? 3.705 -10.746 -26.759 1.00 67.50 93 PHE A CA 1
ATOM 675 C C . PHE A 1 93 ? 4.797 -10.649 -25.679 1.00 67.50 93 PHE A C 1
ATOM 677 O O . PHE A 1 93 ? 5.904 -10.202 -25.976 1.00 67.50 93 PHE A O 1
ATOM 684 N N . LEU A 1 94 ? 4.503 -11.044 -24.432 1.00 74.88 94 LEU A N 1
ATOM 685 C CA . LEU A 1 94 ? 5.457 -11.015 -23.320 1.00 74.88 94 LEU A CA 1
ATOM 686 C C . LEU A 1 94 ? 5.821 -12.435 -22.909 1.00 74.88 94 LEU A C 1
ATOM 688 O O . LEU A 1 94 ? 4.971 -13.206 -22.456 1.00 74.88 94 LEU A O 1
ATOM 692 N N . GLN A 1 95 ? 7.104 -12.767 -22.991 1.00 77.31 95 GLN A N 1
ATOM 693 C CA . GLN A 1 95 ? 7.592 -14.056 -22.528 1.00 77.31 95 GLN A CA 1
ATOM 694 C C . GLN A 1 95 ? 8.107 -13.945 -21.086 1.00 77.31 95 GLN A C 1
ATOM 696 O O . GLN A 1 95 ? 8.921 -13.086 -20.756 1.00 77.31 95 GLN A O 1
ATOM 701 N N . ASP A 1 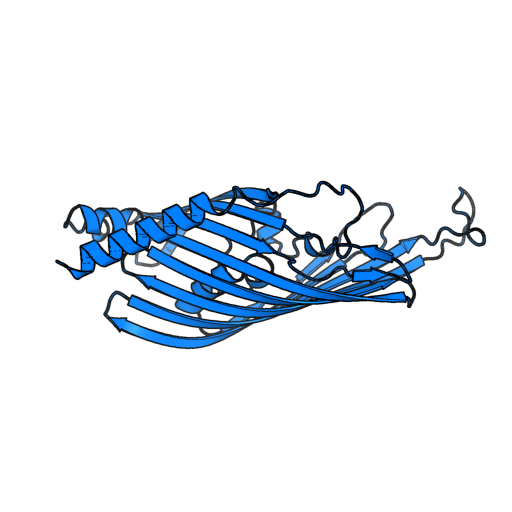96 ? 7.608 -14.830 -20.216 1.00 83.69 96 ASP A N 1
ATOM 702 C CA . ASP A 1 96 ? 7.978 -14.939 -18.793 1.00 83.69 96 ASP A CA 1
ATOM 703 C C . ASP A 1 96 ? 7.916 -13.616 -17.999 1.00 83.69 96 ASP A C 1
ATOM 705 O O . ASP A 1 96 ? 8.718 -13.387 -17.091 1.00 83.69 96 ASP A O 1
ATOM 709 N N . ALA A 1 97 ? 6.944 -12.750 -18.307 1.00 88.12 97 ALA A N 1
ATOM 710 C CA . ALA A 1 97 ? 6.725 -11.523 -17.551 1.00 88.12 97 ALA A CA 1
ATOM 711 C C . ALA A 1 97 ? 6.278 -11.841 -16.116 1.00 88.12 97 ALA A C 1
ATOM 713 O O . ALA A 1 97 ? 5.225 -12.436 -15.870 1.00 88.12 97 ALA A O 1
ATOM 714 N N . ARG A 1 98 ? 7.091 -11.450 -15.134 1.00 91.19 98 ARG A N 1
ATOM 715 C CA . ARG A 1 98 ? 6.857 -11.715 -13.713 1.00 91.19 98 ARG A CA 1
ATOM 716 C C . ARG A 1 98 ? 6.903 -10.441 -12.905 1.00 91.19 98 ARG A C 1
ATOM 718 O O . ARG A 1 98 ? 7.867 -9.686 -12.969 1.00 91.19 98 ARG A O 1
ATOM 725 N N . LEU A 1 99 ? 5.900 -10.294 -12.052 1.00 91.00 99 LEU A N 1
ATOM 726 C CA . LEU A 1 99 ? 5.850 -9.272 -11.027 1.00 91.00 99 LEU A CA 1
ATOM 727 C C . LEU A 1 99 ? 6.169 -9.890 -9.670 1.00 91.00 99 LEU A C 1
ATOM 729 O O . LEU A 1 99 ? 5.451 -10.779 -9.204 1.00 91.00 99 LEU A O 1
ATOM 733 N N . LYS A 1 100 ? 7.243 -9.424 -9.037 1.00 92.56 100 LYS A N 1
ATOM 734 C CA . LYS A 1 100 ? 7.662 -9.846 -7.703 1.00 92.56 100 LYS A CA 1
ATOM 735 C C . LYS A 1 100 ? 7.513 -8.723 -6.700 1.00 92.56 100 LYS A C 1
ATOM 737 O O . LYS A 1 100 ? 7.778 -7.575 -7.038 1.00 92.56 100 LYS A O 1
ATOM 742 N N . SER A 1 101 ? 7.145 -9.050 -5.465 1.00 92.31 101 SER A N 1
ATOM 743 C CA . SER A 1 101 ? 7.008 -8.040 -4.416 1.00 92.31 101 SER A CA 1
ATOM 744 C C . SER A 1 101 ? 7.404 -8.515 -3.037 1.00 92.31 101 SER A C 1
ATOM 746 O O . SER A 1 101 ? 6.996 -9.583 -2.600 1.00 92.31 101 SER A O 1
ATOM 748 N N . PHE A 1 102 ? 8.161 -7.690 -2.328 1.00 93.50 102 PHE A N 1
ATOM 749 C CA . PHE A 1 102 ? 8.597 -7.924 -0.960 1.00 93.5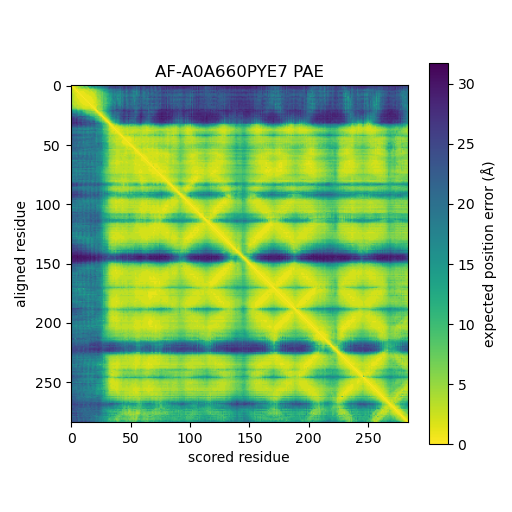0 102 PHE A CA 1
ATOM 750 C C . PHE A 1 102 ? 8.201 -6.734 -0.090 1.00 93.50 102 PHE A C 1
ATOM 752 O O . PHE A 1 102 ? 8.269 -5.588 -0.530 1.00 93.50 102 PHE A O 1
ATOM 759 N N . SER A 1 103 ? 7.802 -6.993 1.153 1.00 93.88 103 SER A N 1
ATOM 760 C CA . SER A 1 103 ? 7.524 -5.929 2.115 1.00 93.88 103 SER A CA 1
ATOM 761 C C . SER A 1 103 ? 7.920 -6.354 3.518 1.00 93.88 103 SER A C 1
ATOM 763 O O . SER A 1 103 ? 7.722 -7.499 3.917 1.00 93.88 103 SER A O 1
ATOM 765 N N . THR A 1 104 ? 8.493 -5.437 4.282 1.00 96.00 104 THR A N 1
ATOM 766 C CA . THR A 1 104 ? 8.834 -5.642 5.685 1.00 96.00 104 THR A CA 1
ATOM 767 C C . THR A 1 104 ? 8.666 -4.344 6.446 1.00 96.00 104 THR A C 1
ATOM 769 O O . THR A 1 104 ? 8.911 -3.260 5.921 1.00 96.00 104 THR A O 1
ATOM 772 N N . GLY A 1 105 ? 8.280 -4.425 7.709 1.00 96.25 105 GLY A N 1
ATOM 773 C CA . GLY A 1 105 ? 8.150 -3.235 8.523 1.00 96.25 105 GLY A CA 1
ATOM 774 C C . GLY A 1 105 ? 8.097 -3.518 10.005 1.00 96.25 105 GLY A C 1
ATOM 775 O O . GLY A 1 105 ? 7.888 -4.649 10.469 1.00 96.25 105 GLY A O 1
ATOM 776 N N . ILE A 1 106 ? 8.241 -2.435 10.752 1.00 96.75 106 ILE A N 1
ATOM 777 C CA . ILE A 1 106 ? 8.305 -2.451 12.200 1.00 96.75 106 ILE A CA 1
ATOM 778 C C . ILE A 1 106 ? 7.482 -1.310 12.785 1.00 96.75 106 ILE A C 1
ATOM 780 O O . ILE A 1 106 ? 7.384 -0.207 12.240 1.00 96.75 106 ILE A O 1
ATOM 784 N N . ARG A 1 107 ? 6.945 -1.567 13.970 1.00 97.12 107 ARG A N 1
ATOM 785 C CA . ARG A 1 107 ? 6.405 -0.529 14.833 1.00 97.12 107 ARG A CA 1
ATOM 786 C C . ARG A 1 107 ? 7.542 0.162 15.573 1.00 97.12 107 ARG A C 1
ATOM 788 O O . ARG A 1 107 ? 8.233 -0.481 16.358 1.00 97.12 107 ARG A O 1
ATOM 795 N N . LEU A 1 108 ? 7.684 1.468 15.369 1.00 94.06 108 LEU A N 1
ATOM 796 C CA . LEU A 1 108 ? 8.724 2.281 15.997 1.00 94.06 108 LEU A CA 1
ATOM 797 C C . LEU A 1 108 ? 8.371 2.600 17.448 1.00 94.06 108 LEU A C 1
ATOM 799 O O . LEU A 1 108 ? 9.108 2.270 18.370 1.00 94.06 108 LEU A O 1
ATOM 803 N N . THR A 1 109 ? 7.207 3.209 17.661 1.00 93.38 109 THR A N 1
ATOM 804 C CA . THR A 1 109 ? 6.720 3.528 19.002 1.00 93.38 109 THR A CA 1
ATOM 805 C C . THR A 1 109 ? 5.220 3.336 19.073 1.00 93.38 109 THR A C 1
ATOM 807 O O . THR A 1 109 ? 4.500 3.501 18.087 1.00 93.38 109 THR A O 1
ATOM 810 N N . SER A 1 110 ? 4.744 2.961 20.253 1.00 90.75 110 SER A N 1
ATOM 811 C CA . SER A 1 110 ? 3.328 2.960 20.560 1.00 90.75 110 SER A CA 1
ATOM 812 C C . SER A 1 110 ? 3.133 3.470 21.973 1.00 90.75 110 SER A C 1
ATOM 814 O O . SER A 1 110 ? 3.795 3.012 22.902 1.00 90.75 110 SER A O 1
ATOM 816 N N . SER A 1 111 ? 2.226 4.430 22.115 1.00 91.06 111 SER A N 1
ATOM 817 C CA . SER A 1 111 ? 1.865 5.010 23.400 1.00 91.06 111 SER A CA 1
ATOM 818 C C . SER A 1 111 ? 0.383 4.795 23.633 1.00 91.06 111 SER A C 1
ATOM 820 O O . SER A 1 111 ? -0.443 4.983 22.736 1.00 91.06 111 SER A O 1
ATOM 822 N N . LYS A 1 112 ? 0.042 4.388 24.850 1.00 90.12 112 LYS A N 1
ATOM 823 C CA . LYS A 1 112 ? -1.338 4.297 25.301 1.00 90.12 112 LYS A CA 1
ATOM 824 C C . LYS A 1 112 ? -1.574 5.464 26.247 1.00 90.12 112 LYS A C 1
ATOM 826 O O . LYS A 1 112 ? -1.042 5.463 27.350 1.00 90.12 112 LYS A O 1
ATOM 831 N N . ILE A 1 113 ? -2.342 6.456 25.799 1.00 85.50 113 ILE A N 1
ATOM 832 C CA . ILE A 1 113 ? -2.621 7.649 26.612 1.00 85.50 113 ILE A CA 1
ATOM 833 C C . ILE A 1 113 ? -3.608 7.290 27.725 1.00 85.50 113 ILE A C 1
ATOM 835 O O . ILE A 1 113 ? -3.406 7.674 28.866 1.00 85.50 113 ILE A O 1
ATOM 839 N N . ASN A 1 114 ? -4.652 6.522 27.398 1.00 86.50 114 ASN A N 1
ATOM 840 C CA . ASN A 1 114 ? -5.683 6.051 28.328 1.00 86.50 114 ASN A CA 1
ATOM 841 C C . ASN A 1 114 ? -6.181 4.659 27.911 1.00 86.50 114 ASN A C 1
ATOM 843 O O . ASN A 1 114 ? -5.770 4.126 26.879 1.00 86.50 114 ASN A O 1
ATOM 847 N N . SER A 1 115 ? -7.106 4.063 28.674 1.00 77.19 115 SER A N 1
ATOM 848 C CA . SER A 1 115 ? -7.738 2.773 28.338 1.00 77.19 115 SER A CA 1
ATOM 849 C C . SER A 1 115 ? -8.294 2.717 26.909 1.00 77.19 115 SER A C 1
ATOM 851 O O . SER A 1 115 ? -8.234 1.650 26.301 1.00 77.19 115 SER A O 1
ATOM 853 N N . SER A 1 116 ? -8.740 3.859 26.376 1.00 81.25 116 SER A N 1
ATOM 854 C CA . SER A 1 116 ? -9.445 3.976 25.097 1.00 81.25 116 SER A CA 1
ATOM 855 C C . SER A 1 116 ? -8.655 4.601 23.945 1.00 81.25 116 SER A C 1
ATOM 857 O O . SER A 1 116 ? -9.197 4.648 22.848 1.00 81.25 116 SER A O 1
ATOM 859 N N . VAL A 1 117 ? -7.437 5.122 24.164 1.00 89.94 117 VAL A N 1
ATOM 860 C CA . VAL A 1 117 ? -6.664 5.803 23.104 1.00 89.94 117 VAL A CA 1
ATOM 861 C C . VAL A 1 117 ? -5.280 5.187 22.947 1.00 89.94 117 VAL A C 1
ATOM 863 O O . VAL A 1 117 ? -4.488 5.185 23.896 1.00 89.94 117 VAL A O 1
ATOM 866 N N . ARG A 1 118 ? -4.982 4.698 21.738 1.00 94.12 118 ARG A N 1
ATOM 867 C CA . ARG A 1 118 ? -3.674 4.161 21.341 1.00 94.12 118 ARG A CA 1
ATOM 868 C C . ARG A 1 118 ? -3.102 4.971 20.183 1.00 94.12 118 ARG A C 1
ATOM 870 O O . ARG A 1 118 ? -3.807 5.274 19.227 1.00 94.12 118 ARG A O 1
ATOM 877 N N . LEU A 1 119 ? -1.817 5.284 20.273 1.00 95.44 119 LEU A N 1
ATOM 878 C CA . LEU A 1 119 ? -1.029 5.906 19.217 1.00 95.44 119 LEU A CA 1
ATOM 879 C C . LEU A 1 119 ? 0.058 4.938 18.761 1.00 95.44 119 LEU A C 1
ATOM 881 O O . LEU A 1 119 ? 0.591 4.167 19.567 1.00 95.44 119 LEU A O 1
ATOM 885 N N . CYS A 1 120 ? 0.400 4.993 17.481 1.00 95.56 120 CYS A N 1
ATOM 886 C CA . CYS A 1 120 ? 1.426 4.168 16.871 1.00 95.56 120 CYS A CA 1
ATOM 887 C C . CYS A 1 120 ? 2.149 4.942 15.767 1.00 95.56 120 CYS A C 1
ATOM 889 O O . CYS A 1 120 ? 1.507 5.589 14.947 1.00 95.56 120 CYS A O 1
ATOM 891 N N . PHE A 1 121 ? 3.473 4.822 15.717 1.00 97.06 121 PHE A N 1
ATOM 892 C CA . PHE A 1 121 ? 4.271 5.187 14.550 1.00 97.06 121 PHE A CA 1
ATOM 893 C C . PHE A 1 121 ? 4.942 3.935 14.001 1.00 97.06 121 PHE A C 1
ATOM 895 O O . PHE A 1 121 ? 5.473 3.121 14.764 1.00 97.06 121 PHE A O 1
ATOM 902 N N . ALA A 1 122 ? 4.922 3.786 12.684 1.00 96.88 122 ALA A N 1
ATOM 903 C CA . ALA A 1 122 ? 5.465 2.638 11.984 1.00 96.88 122 ALA A CA 1
ATOM 904 C C . ALA A 1 122 ? 6.298 3.065 10.780 1.00 96.88 122 ALA A C 1
ATOM 906 O O . ALA A 1 122 ? 6.053 4.112 10.179 1.00 96.88 122 ALA A O 1
ATOM 907 N N . ALA A 1 123 ? 7.257 2.215 10.429 1.00 97.38 123 ALA A N 1
ATOM 908 C CA . ALA A 1 123 ? 8.041 2.339 9.215 1.00 97.38 123 ALA A CA 1
ATOM 909 C C . ALA A 1 123 ? 8.087 0.996 8.486 1.00 97.38 123 ALA A C 1
ATOM 911 O O . ALA A 1 123 ? 8.100 -0.063 9.119 1.00 97.38 123 ALA A O 1
ATOM 912 N N . SER A 1 124 ? 8.121 1.035 7.160 1.00 97.25 124 SER A N 1
ATOM 913 C CA . SER A 1 124 ? 8.287 -0.158 6.331 1.00 97.25 124 SER A CA 1
ATOM 914 C C . SER A 1 124 ? 9.141 0.120 5.103 1.00 97.25 124 SER A C 1
ATOM 916 O O . SER A 1 124 ? 9.204 1.248 4.611 1.00 97.25 124 SER A O 1
ATOM 918 N N . TYR A 1 125 ? 9.780 -0.938 4.624 1.00 96.94 125 TYR A N 1
ATOM 919 C CA . TYR A 1 125 ? 10.455 -1.015 3.343 1.00 96.94 125 TYR A CA 1
ATOM 920 C C . TYR A 1 125 ? 9.680 -1.983 2.453 1.00 96.94 125 TYR A C 1
ATOM 922 O O . TYR A 1 125 ? 9.343 -3.087 2.883 1.00 96.94 125 TYR A O 1
ATOM 930 N N . SER A 1 126 ? 9.380 -1.575 1.226 1.00 95.69 126 SER A N 1
ATOM 931 C CA . SER A 1 126 ? 8.736 -2.435 0.233 1.00 95.69 126 SER A CA 1
ATOM 932 C C . SER A 1 126 ? 9.449 -2.320 -1.105 1.00 95.69 126 SER A C 1
ATOM 934 O O . SER A 1 126 ? 10.004 -1.276 -1.430 1.00 95.69 126 SER A O 1
ATOM 936 N N . GLN A 1 127 ? 9.429 -3.391 -1.882 1.00 95.19 127 GLN A N 1
ATOM 937 C CA . GLN A 1 127 ? 10.079 -3.465 -3.181 1.00 95.19 127 GLN A CA 1
ATOM 938 C C . GLN A 1 127 ? 9.182 -4.230 -4.143 1.00 95.19 127 GLN A C 1
ATOM 940 O O . GLN A 1 127 ? 8.596 -5.247 -3.765 1.00 95.19 127 GLN A O 1
ATOM 945 N N . GLN A 1 128 ? 9.086 -3.752 -5.377 1.00 94.50 128 GLN A N 1
ATOM 946 C CA . GLN A 1 128 ? 8.375 -4.425 -6.455 1.00 94.50 128 GLN A CA 1
ATOM 947 C C . GLN A 1 128 ? 9.253 -4.432 -7.703 1.00 94.50 128 GLN A C 1
ATOM 949 O O . GLN A 1 128 ? 9.782 -3.397 -8.083 1.00 94.50 128 GLN A O 1
ATOM 954 N N . ILE A 1 129 ? 9.422 -5.613 -8.295 1.00 94.06 129 ILE A N 1
ATOM 955 C CA . ILE A 1 129 ? 10.256 -5.845 -9.477 1.00 94.06 129 ILE A CA 1
ATOM 956 C C . ILE A 1 129 ? 9.370 -6.453 -10.555 1.00 94.06 129 ILE A C 1
ATOM 958 O O . ILE A 1 129 ? 8.785 -7.520 -10.344 1.00 94.06 129 ILE A O 1
ATOM 962 N N . TYR A 1 130 ? 9.287 -5.800 -11.700 1.00 93.88 130 TYR A N 1
ATOM 963 C CA . TYR A 1 130 ? 8.651 -6.299 -12.901 1.00 93.88 130 TYR A CA 1
ATOM 964 C C . TYR A 1 130 ? 9.734 -6.642 -13.920 1.00 93.88 130 TYR A C 1
ATOM 966 O O . TYR A 1 130 ? 10.598 -5.830 -14.204 1.00 93.88 130 TYR A O 1
ATOM 974 N N . ARG A 1 131 ? 9.753 -7.874 -14.421 1.00 92.94 131 ARG A N 1
ATOM 975 C CA . ARG A 1 131 ? 10.788 -8.312 -15.365 1.00 92.94 131 ARG A CA 1
ATOM 976 C C . ARG A 1 131 ? 10.221 -9.272 -16.381 1.00 92.94 131 ARG A C 1
ATOM 978 O O . ARG A 1 131 ? 9.315 -10.036 -16.045 1.00 92.94 131 ARG A O 1
ATOM 985 N N . GLY A 1 132 ? 10.807 -9.314 -17.561 1.00 91.19 132 GLY A N 1
ATOM 986 C CA . GLY A 1 132 ? 10.425 -10.274 -18.581 1.00 91.19 132 GLY A CA 1
ATOM 987 C C . GLY A 1 132 ? 11.189 -10.058 -19.869 1.00 91.19 132 GLY A C 1
ATOM 988 O O . GLY A 1 132 ? 12.216 -9.379 -19.896 1.00 91.19 132 GLY A O 1
ATOM 989 N N . TYR A 1 133 ? 10.653 -10.649 -20.927 1.00 88.75 133 TYR A N 1
ATOM 990 C CA . TYR A 1 133 ? 11.198 -10.550 -22.265 1.00 88.75 133 TYR A CA 1
ATOM 991 C C . TYR A 1 133 ? 10.127 -10.051 -23.232 1.00 88.75 133 TYR A C 1
ATOM 993 O O . TYR A 1 133 ? 8.996 -10.549 -23.221 1.00 88.75 133 TYR A O 1
ATOM 1001 N N . ILE A 1 134 ? 10.485 -9.082 -24.068 1.00 86.44 134 ILE A N 1
ATOM 1002 C CA . ILE A 1 134 ? 9.678 -8.632 -25.206 1.00 86.44 134 ILE A CA 1
ATOM 1003 C C . ILE A 1 134 ? 10.337 -9.081 -26.505 1.00 86.44 134 ILE A C 1
ATOM 1005 O O . ILE A 1 134 ? 11.544 -9.302 -26.553 1.00 86.44 134 ILE A O 1
ATOM 1009 N N . ILE A 1 135 ? 9.553 -9.229 -27.564 1.00 82.12 135 ILE A N 1
ATOM 1010 C CA . ILE A 1 135 ? 10.090 -9.569 -28.884 1.00 82.12 135 ILE A CA 1
ATOM 1011 C C . ILE A 1 135 ? 10.783 -8.330 -29.467 1.00 82.12 135 ILE A C 1
ATOM 1013 O O . ILE A 1 135 ? 10.177 -7.257 -29.505 1.00 82.12 135 ILE A O 1
ATOM 1017 N N . ARG A 1 136 ? 12.029 -8.473 -29.936 1.00 81.12 136 ARG A N 1
ATOM 1018 C CA . ARG A 1 136 ? 12.724 -7.417 -30.687 1.00 81.12 136 ARG A CA 1
ATOM 1019 C C . ARG A 1 136 ? 12.116 -7.316 -32.086 1.00 81.12 136 ARG A C 1
ATOM 1021 O O . ARG A 1 136 ? 12.062 -8.315 -32.801 1.00 81.12 136 ARG A O 1
ATOM 1028 N N . VAL A 1 137 ? 11.685 -6.119 -32.486 1.00 77.44 137 VAL A N 1
ATOM 1029 C CA . VAL A 1 137 ? 11.156 -5.852 -33.834 1.00 77.44 137 VAL A CA 1
ATOM 1030 C C . VAL A 1 137 ? 11.874 -4.644 -34.421 1.00 77.44 137 VAL A C 1
ATOM 1032 O O . VAL A 1 137 ? 11.452 -3.511 -34.217 1.00 77.44 137 VAL A O 1
ATOM 1035 N N . ASP A 1 138 ? 12.934 -4.904 -35.182 1.00 76.12 138 ASP A N 1
ATOM 1036 C CA . ASP A 1 138 ? 13.769 -3.868 -35.800 1.00 76.12 138 ASP A CA 1
ATOM 1037 C C . ASP A 1 138 ? 13.913 -4.100 -37.306 1.00 76.12 138 ASP A C 1
ATOM 1039 O O . ASP A 1 138 ? 13.587 -5.169 -37.822 1.00 76.12 138 ASP A O 1
ATOM 1043 N N . TYR A 1 139 ? 14.479 -3.127 -38.027 1.00 74.88 139 TYR A N 1
ATOM 1044 C CA . TYR A 1 139 ? 14.811 -3.289 -39.450 1.00 74.88 139 TYR A CA 1
ATOM 1045 C C . TYR A 1 139 ? 15.728 -4.493 -39.721 1.00 74.88 139 TYR A C 1
ATOM 1047 O O . TYR A 1 139 ? 15.663 -5.077 -40.800 1.00 74.88 139 TYR A O 1
ATOM 1055 N N . THR A 1 140 ? 16.576 -4.862 -38.755 1.00 72.94 140 THR A N 1
ATOM 1056 C CA . THR A 1 140 ? 17.461 -6.035 -38.820 1.00 72.94 140 THR A CA 1
ATOM 1057 C C . THR A 1 140 ? 16.747 -7.343 -38.488 1.00 72.94 140 THR A C 1
ATOM 1059 O O . THR A 1 140 ? 17.143 -8.380 -39.007 1.00 72.94 140 THR A O 1
ATOM 1062 N N . ASN A 1 141 ? 15.685 -7.288 -37.678 1.00 71.06 141 ASN A N 1
ATOM 1063 C CA . ASN A 1 141 ? 14.907 -8.438 -37.217 1.00 71.06 141 ASN A CA 1
ATOM 1064 C C . ASN A 1 141 ? 13.400 -8.202 -37.465 1.00 71.06 141 ASN A C 1
ATOM 1066 O O . ASN A 1 141 ? 12.641 -7.999 -36.511 1.00 71.06 141 ASN A O 1
ATOM 1070 N N . PRO A 1 142 ? 12.938 -8.174 -38.732 1.00 69.50 142 PRO A N 1
ATOM 1071 C CA . PRO A 1 142 ? 11.527 -7.981 -39.034 1.00 69.50 142 PRO A CA 1
ATOM 1072 C C . PRO A 1 142 ? 10.740 -9.240 -38.657 1.00 69.50 142 PRO A C 1
ATOM 1074 O O . PRO A 1 142 ? 10.967 -10.324 -39.197 1.00 69.50 142 PRO A O 1
ATOM 1077 N N . VAL A 1 143 ? 9.787 -9.101 -37.737 1.00 64.31 143 VAL A N 1
ATOM 1078 C CA . VAL A 1 143 ? 8.927 -10.218 -37.335 1.00 64.31 143 VAL A CA 1
ATOM 1079 C C . VAL A 1 143 ? 7.850 -10.419 -38.400 1.00 64.31 143 VAL A C 1
ATOM 1081 O O . VAL A 1 143 ? 6.892 -9.656 -38.506 1.00 64.31 143 VAL A O 1
ATOM 1084 N N . GLY A 1 144 ? 8.042 -11.451 -39.217 1.00 54.16 144 GLY A N 1
ATOM 1085 C CA . GLY A 1 144 ? 7.138 -11.918 -40.259 1.00 54.16 144 GLY A CA 1
ATOM 1086 C C . GLY A 1 144 ? 7.223 -13.439 -40.335 1.00 54.16 144 GLY A C 1
ATOM 1087 O O . GLY A 1 144 ? 8.290 -14.013 -40.142 1.00 54.16 144 GLY A O 1
ATOM 1088 N N . ILE A 1 145 ? 6.067 -14.068 -40.534 1.00 51.22 145 ILE A N 1
ATOM 1089 C CA . ILE A 1 145 ? 5.833 -15.517 -40.577 1.00 51.22 145 ILE A CA 1
ATOM 1090 C C . ILE A 1 145 ? 6.951 -16.188 -41.402 1.00 51.22 145 ILE A C 1
ATOM 1092 O O . ILE A 1 145 ? 7.021 -15.930 -42.597 1.00 51.22 145 ILE A O 1
ATOM 1096 N N . ASP A 1 146 ? 7.815 -16.973 -40.740 1.00 55.84 146 ASP A N 1
ATOM 1097 C CA . ASP A 1 146 ? 8.874 -17.871 -41.270 1.00 55.84 146 ASP A CA 1
ATOM 1098 C C . ASP A 1 146 ? 10.344 -17.565 -40.889 1.00 55.84 146 ASP A C 1
ATOM 1100 O O . ASP A 1 146 ? 11.225 -18.373 -41.195 1.00 55.84 146 ASP A O 1
ATOM 1104 N N . SER A 1 147 ? 10.650 -16.504 -40.134 1.00 55.00 147 SER A N 1
ATOM 1105 C CA . SER A 1 147 ? 12.005 -16.316 -39.572 1.00 55.00 147 SER A CA 1
ATOM 1106 C C . SER A 1 147 ? 12.155 -17.098 -38.258 1.00 55.00 147 SER A C 1
ATOM 1108 O O . SER A 1 147 ? 11.592 -16.714 -37.236 1.00 55.00 147 SER A O 1
ATOM 1110 N N . GLY A 1 148 ? 12.901 -18.207 -38.262 1.00 59.00 148 GLY A N 1
ATOM 1111 C CA . GLY A 1 148 ? 13.114 -19.062 -37.080 1.00 59.00 148 GLY A CA 1
ATOM 1112 C C . GLY A 1 148 ? 13.873 -18.414 -35.910 1.00 59.00 148 GLY A C 1
ATOM 1113 O O . GLY A 1 148 ? 13.884 -18.984 -34.820 1.00 59.00 148 GLY A O 1
ATOM 1114 N N . ASP A 1 149 ? 14.450 -17.228 -36.104 1.00 66.62 149 ASP A N 1
ATOM 1115 C CA . ASP A 1 149 ? 15.249 -16.521 -35.103 1.00 66.62 149 ASP A CA 1
ATOM 1116 C C . ASP A 1 149 ? 14.459 -15.336 -34.526 1.00 66.62 149 ASP A C 1
ATOM 1118 O O . ASP A 1 149 ? 14.547 -14.202 -34.994 1.00 66.62 149 ASP A O 1
ATOM 1122 N N . VAL A 1 150 ? 13.643 -15.613 -33.505 1.00 71.12 150 VAL A N 1
ATOM 1123 C CA . VAL A 1 150 ? 12.997 -14.573 -32.689 1.00 71.12 150 VAL A CA 1
ATOM 1124 C C . VAL A 1 150 ? 13.984 -14.132 -31.614 1.00 71.12 150 VAL A C 1
ATOM 1126 O O . VAL A 1 150 ? 14.321 -14.908 -30.718 1.00 71.12 150 VAL A O 1
ATOM 1129 N N . GLU A 1 151 ? 14.442 -12.886 -31.695 1.00 79.56 151 GLU A N 1
ATOM 1130 C CA . GLU A 1 151 ? 15.283 -12.282 -30.664 1.00 79.56 151 GLU A CA 1
ATOM 1131 C C . GLU A 1 151 ? 14.423 -11.626 -29.576 1.00 79.56 151 GLU A C 1
ATOM 1133 O O . GLU A 1 151 ? 13.371 -11.040 -29.850 1.00 79.56 151 GLU A O 1
ATOM 1138 N N . TYR A 1 152 ? 14.876 -11.728 -28.328 1.00 82.00 152 TYR A N 1
ATOM 1139 C CA . TYR A 1 152 ? 14.168 -11.216 -27.162 1.00 82.00 152 TYR A CA 1
ATOM 1140 C C . TYR A 1 152 ? 14.967 -10.115 -26.473 1.00 82.00 152 TYR A C 1
ATOM 1142 O O . TYR A 1 152 ? 16.152 -10.282 -26.188 1.00 82.00 152 TYR A O 1
ATOM 1150 N N . LEU A 1 153 ? 14.286 -9.027 -26.130 1.00 86.50 153 LEU A N 1
ATOM 1151 C CA . LEU A 1 153 ? 14.805 -7.959 -25.290 1.00 86.50 153 LEU A CA 1
ATOM 1152 C C . LEU A 1 153 ? 14.378 -8.185 -23.851 1.00 86.50 153 LEU A C 1
ATOM 1154 O O . LEU A 1 153 ? 13.188 -8.304 -23.559 1.00 86.50 153 LEU A O 1
ATOM 1158 N N . ALA A 1 154 ? 15.355 -8.239 -22.952 1.00 89.50 154 ALA A N 1
ATOM 1159 C CA . ALA A 1 154 ? 15.082 -8.240 -21.527 1.00 89.50 154 ALA A CA 1
ATOM 1160 C C . ALA A 1 154 ? 14.697 -6.827 -21.076 1.00 89.50 154 ALA A C 1
ATOM 1162 O O . ALA A 1 154 ? 15.348 -5.850 -21.450 1.00 89.50 154 ALA A O 1
ATOM 1163 N N . PHE A 1 155 ? 13.665 -6.746 -20.243 1.00 91.56 155 PHE A N 1
ATOM 1164 C CA . PHE A 1 155 ? 13.318 -5.531 -19.516 1.00 91.56 155 PHE A CA 1
ATOM 1165 C C . PHE A 1 155 ? 13.268 -5.824 -18.018 1.00 91.56 155 PHE A C 1
ATOM 1167 O O . PHE A 1 155 ? 12.908 -6.934 -17.589 1.00 91.56 155 PHE A O 1
ATOM 1174 N N . GLN A 1 156 ? 13.619 -4.822 -17.222 1.00 93.81 156 GLN A N 1
ATOM 1175 C CA . GLN A 1 156 ? 13.510 -4.868 -15.776 1.00 93.81 156 GLN A CA 1
ATOM 1176 C C . GLN A 1 156 ? 13.121 -3.497 -15.232 1.00 93.81 156 GLN A C 1
ATOM 1178 O O . GLN A 1 156 ? 13.894 -2.551 -15.297 1.00 93.81 156 GLN A O 1
ATOM 1183 N N . ASP A 1 157 ? 11.963 -3.447 -14.587 1.00 94.62 157 ASP A N 1
ATOM 1184 C CA . ASP A 1 157 ? 11.476 -2.271 -13.888 1.00 94.62 157 ASP A CA 1
ATOM 1185 C C . ASP A 1 157 ? 11.428 -2.564 -12.390 1.00 94.62 157 ASP A C 1
ATOM 1187 O O . ASP A 1 157 ? 10.988 -3.629 -11.940 1.00 94.62 157 ASP A O 1
ATOM 1191 N N . GLU A 1 158 ? 11.880 -1.619 -11.584 1.00 95.25 158 GLU A N 1
ATOM 1192 C CA . GLU A 1 158 ? 11.950 -1.742 -10.143 1.00 95.25 158 GLU A CA 1
ATOM 1193 C C . GLU A 1 158 ? 11.396 -0.493 -9.458 1.00 95.25 158 GLU A C 1
ATOM 1195 O O . GLU A 1 158 ? 11.625 0.644 -9.856 1.00 95.25 158 GLU A O 1
ATOM 1200 N N . VAL A 1 159 ? 10.676 -0.704 -8.358 1.00 96.12 159 VAL A N 1
ATOM 1201 C CA . VAL A 1 159 ? 10.345 0.362 -7.419 1.00 96.12 159 VAL A CA 1
ATOM 1202 C C . VAL A 1 159 ? 10.726 -0.038 -6.002 1.00 96.12 159 VAL A C 1
ATOM 1204 O O . VAL A 1 159 ? 10.321 -1.090 -5.495 1.00 96.12 159 VAL A O 1
ATOM 1207 N N . ARG A 1 160 ? 11.475 0.838 -5.331 1.00 96.81 160 ARG A N 1
ATOM 1208 C CA . ARG A 1 160 ? 11.820 0.735 -3.909 1.00 96.81 160 ARG A CA 1
ATOM 1209 C C . ARG A 1 160 ? 11.059 1.796 -3.132 1.00 96.81 160 ARG A C 1
ATOM 1211 O O . ARG A 1 160 ? 11.017 2.960 -3.518 1.00 96.81 160 ARG A O 1
ATOM 1218 N N . MET A 1 161 ? 10.451 1.388 -2.028 1.00 96.81 161 MET A N 1
ATOM 1219 C CA . MET A 1 161 ? 9.532 2.198 -1.237 1.00 96.81 161 MET A CA 1
ATOM 1220 C C . MET A 1 161 ? 9.968 2.239 0.218 1.00 96.81 161 MET A C 1
ATOM 1222 O O . MET A 1 161 ? 10.156 1.197 0.847 1.00 96.81 161 MET A O 1
ATOM 1226 N N . ILE A 1 162 ? 10.032 3.442 0.779 1.00 97.75 162 ILE A N 1
ATOM 1227 C CA . ILE A 1 162 ? 10.162 3.659 2.220 1.00 97.75 162 ILE A CA 1
ATOM 1228 C C . ILE A 1 162 ? 8.898 4.363 2.683 1.00 97.75 162 ILE A C 1
ATOM 1230 O O . ILE A 1 162 ? 8.570 5.446 2.204 1.00 97.75 162 ILE A O 1
ATOM 1234 N N . THR A 1 163 ? 8.183 3.744 3.615 1.00 97.88 163 THR A N 1
ATOM 1235 C CA . THR A 1 163 ? 6.898 4.252 4.101 1.00 97.88 163 THR A CA 1
ATOM 1236 C C . THR A 1 163 ? 6.973 4.556 5.580 1.00 97.88 163 THR A C 1
ATOM 1238 O O . THR A 1 163 ? 7.399 3.708 6.363 1.00 97.88 163 THR A O 1
ATOM 1241 N N . ALA A 1 164 ? 6.490 5.732 5.964 1.00 97.81 164 ALA A N 1
ATOM 1242 C CA . ALA A 1 164 ? 6.249 6.121 7.343 1.00 97.81 164 ALA A CA 1
ATOM 1243 C C . ALA A 1 164 ? 4.744 6.300 7.559 1.00 97.81 164 ALA A C 1
ATOM 1245 O O . ALA A 1 164 ? 4.046 6.868 6.718 1.00 97.81 164 ALA A O 1
ATOM 1246 N N . SER A 1 165 ? 4.228 5.811 8.684 1.00 97.44 165 SER A N 1
ATOM 1247 C CA . SER A 1 165 ? 2.796 5.866 8.969 1.00 97.44 165 SER A CA 1
ATOM 1248 C C . SER A 1 165 ? 2.504 6.105 10.443 1.00 97.44 165 SER A C 1
ATOM 1250 O O . SER A 1 165 ? 3.241 5.669 11.331 1.00 97.44 165 SER A O 1
ATOM 1252 N N . PHE A 1 166 ? 1.401 6.798 10.689 1.00 97.25 166 PHE A N 1
ATOM 1253 C CA . PHE A 1 166 ? 0.844 7.110 11.990 1.00 97.25 166 PHE A CA 1
ATOM 1254 C C . PHE A 1 166 ? -0.524 6.440 12.131 1.00 97.25 166 PHE A C 1
ATOM 1256 O O . PHE A 1 166 ? -1.397 6.601 11.281 1.00 97.25 166 PHE A O 1
ATOM 1263 N N . GLY A 1 167 ? -0.707 5.698 13.221 1.00 96.88 167 GLY A N 1
ATOM 1264 C CA . GLY A 1 167 ? -1.962 5.064 13.603 1.00 96.88 167 GLY A CA 1
ATOM 1265 C C . GLY A 1 167 ? -2.506 5.658 14.899 1.00 96.88 167 GLY A C 1
ATOM 1266 O O . GLY A 1 167 ? -1.798 5.744 15.902 1.00 96.88 167 GLY A O 1
ATOM 1267 N N . LEU A 1 168 ? -3.783 6.020 14.889 1.00 95.69 168 LEU A N 1
ATOM 1268 C CA . LEU A 1 168 ? -4.565 6.461 16.036 1.00 95.69 168 LEU A CA 1
ATOM 1269 C C . LEU A 1 168 ? -5.749 5.514 16.195 1.00 95.69 168 LEU A C 1
ATOM 1271 O O . LEU A 1 168 ? -6.513 5.303 15.263 1.00 95.69 168 LEU A O 1
ATOM 1275 N N . GLU A 1 169 ? -5.949 4.996 17.394 1.00 95.00 169 GLU A N 1
ATOM 1276 C CA . GLU A 1 169 ? -7.162 4.280 17.762 1.00 95.00 169 GLU A CA 1
ATOM 1277 C C . GLU A 1 169 ? -7.816 4.961 18.948 1.00 95.00 169 GLU A C 1
ATOM 1279 O O . GLU A 1 169 ? -7.156 5.273 19.939 1.00 95.00 169 GLU A O 1
ATOM 1284 N N . ALA A 1 170 ? -9.120 5.168 18.826 1.00 90.81 170 ALA A N 1
ATOM 1285 C CA . ALA A 1 170 ? -10.009 5.674 19.852 1.00 90.81 170 ALA A CA 1
ATOM 1286 C C . ALA A 1 170 ? -11.174 4.687 20.066 1.00 90.81 170 ALA A C 1
ATOM 1288 O O . ALA A 1 170 ? -11.279 3.668 19.388 1.00 90.81 170 ALA A O 1
ATOM 1289 N N . SER A 1 171 ? -12.090 5.002 20.987 1.00 84.31 171 SER A N 1
ATOM 1290 C CA . SER A 1 171 ? -13.165 4.090 21.416 1.00 84.31 171 SER A CA 1
ATOM 1291 C C . SER A 1 171 ? -14.054 3.527 20.302 1.00 84.31 171 SER A C 1
ATOM 1293 O O . SER A 1 171 ? -14.588 2.439 20.473 1.00 84.31 171 SER A O 1
ATOM 1295 N N . PHE A 1 172 ? -14.276 4.279 19.220 1.00 85.50 172 PHE A N 1
ATOM 1296 C CA . PHE A 1 172 ? -15.202 3.907 18.141 1.00 85.50 172 PHE A CA 1
ATOM 1297 C C . PHE A 1 172 ? -14.607 4.074 16.739 1.00 85.50 172 PHE A C 1
ATOM 1299 O O . PHE A 1 172 ? -15.279 3.764 15.755 1.00 85.50 172 PHE A O 1
ATOM 1306 N N . PHE A 1 173 ? -13.378 4.586 16.625 1.00 92.19 173 PHE A N 1
ATOM 1307 C CA . PHE A 1 173 ? -12.734 4.792 15.334 1.00 92.19 173 PHE A CA 1
ATOM 1308 C C . PHE A 1 173 ? -11.233 4.531 15.388 1.00 92.19 173 PHE A C 1
ATOM 1310 O O . PHE A 1 173 ? -10.593 4.660 16.434 1.00 92.19 173 PHE A O 1
ATOM 1317 N N . ARG A 1 174 ? -10.674 4.211 14.225 1.00 94.31 174 ARG A N 1
ATOM 1318 C CA . ARG A 1 174 ? -9.244 4.059 13.985 1.00 94.31 174 ARG A CA 1
ATOM 1319 C C . ARG A 1 174 ? -8.885 4.875 12.755 1.00 94.31 174 ARG A C 1
ATOM 1321 O O . ARG A 1 174 ? -9.598 4.832 11.761 1.00 94.31 174 ARG A O 1
ATOM 1328 N N . LEU A 1 175 ? -7.808 5.636 12.835 1.00 96.44 175 LEU A N 1
ATOM 1329 C CA . LEU A 1 175 ? -7.315 6.493 11.770 1.00 96.44 175 LEU A CA 1
ATOM 1330 C C . LEU A 1 175 ? -5.859 6.142 11.491 1.00 96.44 175 LEU A C 1
ATOM 1332 O O . LEU A 1 175 ? -5.030 6.148 12.398 1.00 96.44 175 LEU A O 1
ATOM 1336 N N . GLY A 1 176 ? -5.556 5.857 10.236 1.00 97.00 176 GLY A N 1
ATOM 1337 C CA . GLY A 1 176 ? -4.210 5.694 9.722 1.00 97.00 176 GLY A CA 1
ATOM 1338 C C . GLY A 1 176 ? -3.901 6.797 8.724 1.00 97.00 176 GLY A C 1
ATOM 1339 O O . GLY A 1 176 ? -4.725 7.085 7.859 1.00 97.00 176 GLY A O 1
ATOM 1340 N N . ILE A 1 177 ? -2.733 7.419 8.835 1.00 97.44 177 ILE A N 1
ATOM 1341 C CA . ILE A 1 177 ? -2.215 8.392 7.867 1.00 97.44 177 ILE A CA 1
ATOM 1342 C C . ILE A 1 177 ? -0.779 8.001 7.566 1.00 97.44 177 ILE A C 1
ATOM 1344 O O . ILE A 1 177 ? -0.012 7.750 8.492 1.00 97.44 177 ILE A O 1
ATOM 1348 N N . GLY A 1 178 ? -0.395 7.967 6.298 1.00 97.12 178 GLY A N 1
ATOM 1349 C CA . GLY A 1 178 ? 0.965 7.623 5.926 1.00 97.12 178 GLY A CA 1
ATOM 1350 C C . GLY A 1 178 ? 1.456 8.336 4.684 1.00 97.12 178 GLY A C 1
ATOM 1351 O O . GLY A 1 178 ? 0.680 8.887 3.900 1.00 97.12 178 GLY A O 1
ATOM 1352 N N . LEU A 1 179 ? 2.774 8.291 4.543 1.00 97.56 179 LEU A N 1
ATOM 1353 C CA . LEU A 1 179 ? 3.527 8.823 3.426 1.00 97.56 179 LEU A CA 1
ATOM 1354 C C . LEU A 1 179 ? 4.550 7.782 2.974 1.00 97.56 179 LEU A C 1
ATOM 1356 O O . LEU A 1 179 ? 5.228 7.173 3.805 1.00 97.56 179 LEU A O 1
ATOM 1360 N N . THR A 1 180 ? 4.681 7.610 1.665 1.00 97.94 180 THR A N 1
ATOM 1361 C CA . THR A 1 180 ? 5.696 6.743 1.055 1.00 97.94 180 THR A CA 1
ATOM 1362 C C . THR A 1 180 ? 6.567 7.566 0.134 1.00 97.94 180 THR A C 1
ATOM 1364 O O . THR A 1 180 ? 6.039 8.287 -0.700 1.00 97.94 180 THR A O 1
ATOM 1367 N N . GLY A 1 181 ? 7.885 7.439 0.255 1.00 97.31 181 GLY A N 1
ATOM 1368 C CA . GLY A 1 181 ? 8.826 7.847 -0.785 1.00 97.31 181 GLY A CA 1
ATOM 1369 C C . GLY A 1 181 ? 9.152 6.658 -1.684 1.00 97.31 181 GLY A C 1
ATOM 1370 O O . GLY A 1 181 ? 9.318 5.542 -1.184 1.00 97.31 181 GLY A O 1
ATOM 1371 N N . LYS A 1 182 ? 9.229 6.893 -2.993 1.00 97.06 182 LYS A N 1
ATOM 1372 C CA . LYS A 1 182 ? 9.511 5.891 -4.022 1.00 97.06 182 LYS A CA 1
ATOM 1373 C C . LYS A 1 182 ? 10.715 6.307 -4.851 1.00 97.06 182 LYS A C 1
ATOM 1375 O O . LYS A 1 182 ? 10.797 7.458 -5.281 1.00 97.06 182 LYS A O 1
ATOM 1380 N N . TYR A 1 183 ? 11.588 5.346 -5.104 1.00 96.62 183 TYR A N 1
ATOM 1381 C CA . TYR A 1 183 ? 12.596 5.416 -6.150 1.00 96.62 183 TYR A CA 1
ATOM 1382 C C . TYR A 1 183 ? 12.232 4.389 -7.217 1.00 96.62 183 TYR A C 1
ATOM 1384 O O . TYR A 1 183 ? 11.976 3.232 -6.873 1.00 96.62 183 TYR A O 1
ATOM 1392 N N . ILE A 1 184 ? 12.103 4.845 -8.456 1.00 96.50 184 ILE A N 1
ATOM 1393 C CA . ILE A 1 184 ? 11.626 4.079 -9.606 1.00 96.50 184 ILE A CA 1
ATOM 1394 C C . ILE A 1 184 ? 12.788 3.991 -10.588 1.00 96.50 184 ILE A C 1
ATOM 1396 O O . ILE A 1 184 ? 13.373 5.018 -10.916 1.00 96.50 184 ILE A O 1
ATOM 1400 N N . GLU A 1 185 ? 13.097 2.785 -11.034 1.00 95.62 185 GLU A N 1
ATOM 1401 C CA . GLU A 1 185 ? 14.101 2.484 -12.052 1.00 95.62 185 GLU A CA 1
ATOM 1402 C C . GLU A 1 185 ? 13.393 1.672 -13.148 1.00 95.62 185 GLU A C 1
ATOM 1404 O O . GLU A 1 185 ? 12.686 0.715 -12.838 1.00 95.62 185 GLU A O 1
ATOM 1409 N N . GLU A 1 186 ? 13.547 2.049 -14.410 1.00 93.50 186 GLU A N 1
ATOM 1410 C CA . GLU A 1 186 ? 13.145 1.251 -15.572 1.00 93.50 186 GLU A CA 1
ATOM 1411 C C . GLU A 1 186 ? 14.384 0.998 -16.426 1.00 93.50 186 GLU A C 1
ATOM 1413 O O . GLU A 1 186 ? 15.193 1.900 -16.639 1.00 93.50 186 GLU A O 1
ATOM 1418 N N . GLU A 1 187 ? 14.552 -0.233 -16.892 1.00 92.69 187 GLU A N 1
ATOM 1419 C CA . GLU A 1 187 ? 15.667 -0.632 -17.742 1.00 92.69 187 GLU A CA 1
ATOM 1420 C C . GLU A 1 187 ? 15.133 -1.440 -18.922 1.00 92.69 187 GLU A C 1
ATOM 1422 O O . GLU A 1 187 ? 14.564 -2.527 -18.760 1.00 92.69 187 GLU A O 1
ATOM 1427 N N . LEU A 1 188 ? 15.362 -0.920 -20.127 1.00 88.75 188 LEU A N 1
ATOM 1428 C CA . LEU A 1 188 ? 15.094 -1.619 -21.375 1.00 88.75 188 LEU A CA 1
ATOM 1429 C C . LEU A 1 188 ? 16.392 -1.692 -22.174 1.00 88.75 188 LEU A C 1
ATOM 1431 O O . LEU A 1 188 ? 16.912 -0.667 -22.590 1.00 88.75 188 LEU A O 1
ATOM 1435 N N . GLU A 1 189 ? 16.921 -2.896 -22.391 1.00 83.06 189 GLU A N 1
ATOM 1436 C CA . GLU A 1 189 ? 18.094 -3.102 -23.257 1.00 83.06 189 GLU A CA 1
ATOM 1437 C C . GLU A 1 189 ? 19.320 -2.213 -22.918 1.00 83.06 189 GLU A C 1
ATOM 1439 O O . GLU A 1 189 ? 20.023 -1.721 -23.797 1.00 83.06 189 GLU A O 1
ATOM 1444 N N . ASN A 1 190 ? 19.626 -2.056 -21.624 1.00 82.38 190 ASN A N 1
ATOM 1445 C CA . ASN A 1 190 ? 20.682 -1.180 -21.085 1.00 82.38 190 ASN A CA 1
ATOM 1446 C C . ASN A 1 190 ? 20.426 0.333 -21.216 1.00 82.38 190 ASN A C 1
ATOM 1448 O O . ASN A 1 190 ? 21.357 1.112 -21.015 1.00 82.38 190 ASN A O 1
ATOM 1452 N N . GLU A 1 191 ? 19.200 0.758 -21.517 1.00 86.62 191 GLU A N 1
ATOM 1453 C CA . GLU A 1 191 ? 18.774 2.154 -21.401 1.00 86.62 191 GLU A CA 1
ATOM 1454 C C . GLU A 1 191 ? 18.083 2.353 -20.041 1.00 86.62 191 GLU A C 1
ATOM 1456 O O . GLU A 1 191 ? 16.911 1.984 -19.891 1.00 86.62 191 GLU A O 1
ATOM 1461 N N . PRO A 1 192 ? 18.792 2.877 -19.018 1.00 91.50 192 PRO A N 1
ATOM 1462 C CA . PRO A 1 192 ? 18.203 3.140 -17.716 1.00 91.50 192 PRO A CA 1
ATOM 1463 C C . PRO A 1 192 ? 17.436 4.466 -17.719 1.00 91.50 192 PRO A C 1
ATOM 1465 O O . PRO A 1 192 ? 17.917 5.487 -18.215 1.00 91.50 192 PRO A O 1
ATOM 1468 N N . ALA A 1 193 ? 16.278 4.471 -17.074 1.00 92.75 193 ALA A N 1
ATOM 1469 C CA . ALA A 1 193 ? 15.530 5.667 -16.723 1.00 92.75 193 ALA A CA 1
ATOM 1470 C C . ALA A 1 193 ? 15.173 5.620 -15.237 1.00 92.75 193 ALA A C 1
ATOM 1472 O O . ALA A 1 193 ? 14.719 4.592 -14.734 1.00 92.75 193 ALA A O 1
ATOM 1473 N N . ASP A 1 194 ? 15.343 6.732 -14.524 1.00 94.12 194 ASP A N 1
ATOM 1474 C CA . ASP A 1 194 ? 15.026 6.808 -13.101 1.00 94.12 194 ASP A CA 1
ATOM 1475 C C . ASP A 1 194 ? 14.053 7.939 -12.757 1.00 94.12 194 ASP A C 1
ATOM 1477 O O . ASP A 1 194 ? 13.848 8.912 -13.490 1.00 94.12 194 ASP A O 1
ATOM 1481 N N . GLY A 1 195 ? 13.376 7.765 -11.626 1.00 93.31 195 GLY A N 1
ATOM 1482 C CA . GLY A 1 195 ? 12.332 8.660 -11.165 1.00 93.31 195 GLY A CA 1
ATOM 1483 C C . GLY A 1 195 ? 12.160 8.626 -9.658 1.00 93.31 195 GLY A C 1
ATOM 1484 O O . GLY A 1 195 ? 12.408 7.627 -8.982 1.00 93.31 195 GLY A O 1
ATOM 1485 N N . THR A 1 196 ? 11.669 9.735 -9.112 1.00 95.25 196 THR A N 1
ATOM 1486 C CA . THR A 1 196 ? 11.271 9.820 -7.705 1.00 95.25 196 THR A CA 1
ATOM 1487 C C . THR A 1 196 ? 9.802 10.175 -7.602 1.00 95.25 196 THR A C 1
ATOM 1489 O O . THR A 1 196 ? 9.296 11.033 -8.328 1.00 95.25 196 THR A O 1
ATOM 1492 N N . ALA A 1 197 ? 9.112 9.513 -6.679 1.00 95.25 197 ALA A N 1
ATOM 1493 C CA . ALA A 1 197 ? 7.707 9.766 -6.417 1.00 95.25 197 ALA A CA 1
ATOM 1494 C C . ALA A 1 197 ? 7.402 9.702 -4.924 1.00 95.25 197 ALA A C 1
ATOM 1496 O O . ALA A 1 197 ? 8.173 9.165 -4.129 1.00 95.25 197 ALA A O 1
ATOM 1497 N N . PHE A 1 198 ? 6.246 10.219 -4.540 1.00 96.06 198 PHE A N 1
ATOM 1498 C CA . PHE A 1 198 ? 5.704 10.080 -3.208 1.00 96.06 198 PHE A CA 1
ATOM 1499 C C . PHE A 1 198 ? 4.206 9.787 -3.247 1.00 96.06 198 PHE A C 1
ATOM 1501 O O . PHE A 1 198 ? 3.474 10.235 -4.133 1.00 96.06 198 PHE A O 1
ATOM 1508 N N . ASP A 1 199 ? 3.754 9.052 -2.239 1.00 95.62 199 ASP A N 1
ATOM 1509 C CA . ASP A 1 199 ? 2.349 8.744 -2.017 1.00 95.62 199 ASP A CA 1
ATOM 1510 C C . ASP A 1 199 ? 1.915 9.307 -0.672 1.00 95.62 199 ASP A C 1
ATOM 1512 O O . ASP A 1 199 ? 2.680 9.304 0.295 1.00 95.62 199 ASP A O 1
ATOM 1516 N N . ILE A 1 200 ? 0.659 9.732 -0.599 1.00 96.62 200 ILE A N 1
ATOM 1517 C CA . ILE A 1 200 ? -0.002 10.101 0.649 1.00 96.62 200 ILE A CA 1
ATOM 1518 C C . ILE A 1 200 ? -1.316 9.340 0.718 1.00 96.62 200 ILE A C 1
ATOM 1520 O O . ILE A 1 200 ? -2.075 9.294 -0.251 1.00 96.62 200 ILE A O 1
ATOM 1524 N N . GLY A 1 201 ? -1.593 8.752 1.876 1.00 95.50 201 GLY A N 1
ATOM 1525 C CA . GLY A 1 201 ? -2.786 7.948 2.077 1.00 95.50 201 GLY A CA 1
ATOM 1526 C C . GLY A 1 201 ? -3.337 8.065 3.482 1.00 95.50 201 GLY A C 1
ATOM 1527 O O . GLY A 1 201 ? -2.590 8.213 4.453 1.00 95.50 201 GLY A O 1
ATOM 1528 N N . CYS A 1 202 ? -4.656 7.973 3.591 1.00 95.56 202 CYS A N 1
ATOM 1529 C CA . CYS A 1 202 ? -5.350 7.850 4.859 1.00 95.56 202 CYS A CA 1
ATOM 1530 C C . CYS A 1 202 ? -6.369 6.713 4.819 1.00 95.56 202 CYS A C 1
ATOM 1532 O O . CYS A 1 202 ? -6.932 6.403 3.774 1.00 95.56 202 CYS A O 1
ATOM 1534 N N . ASN A 1 203 ? -6.616 6.102 5.974 1.00 95.19 203 ASN A N 1
ATOM 1535 C CA . ASN A 1 203 ? -7.652 5.096 6.159 1.00 95.19 203 ASN A CA 1
ATOM 1536 C C . ASN A 1 203 ? -8.367 5.353 7.489 1.00 95.19 203 ASN A C 1
ATOM 1538 O O . ASN A 1 203 ? -7.724 5.477 8.531 1.00 95.19 203 ASN A O 1
ATOM 1542 N N . LEU A 1 204 ? -9.690 5.453 7.450 1.00 94.88 204 LEU A N 1
ATOM 1543 C CA . LEU A 1 204 ? -10.557 5.656 8.601 1.00 94.88 204 LEU A CA 1
ATOM 1544 C C . LEU A 1 204 ? -11.468 4.440 8.752 1.00 94.88 204 LEU A C 1
ATOM 1546 O O . LEU A 1 204 ? -12.301 4.190 7.889 1.00 94.88 204 LEU A O 1
ATOM 1550 N N . GLU A 1 205 ? -11.363 3.729 9.870 1.00 93.88 205 GLU A N 1
ATOM 1551 C CA . GLU A 1 205 ? -12.283 2.661 10.264 1.00 93.88 205 GLU A CA 1
ATOM 1552 C C . GLU A 1 205 ? -13.193 3.166 11.389 1.00 93.88 205 GLU A C 1
ATOM 1554 O O . GLU A 1 205 ? -12.711 3.632 12.418 1.00 93.88 205 GLU A O 1
ATOM 1559 N N . VAL A 1 206 ? -14.509 3.054 11.226 1.00 91.31 206 VAL A N 1
ATOM 1560 C CA . VAL A 1 206 ? -15.517 3.431 12.224 1.00 91.31 206 VAL A CA 1
ATOM 1561 C C . VAL A 1 206 ? -16.326 2.201 12.606 1.00 91.31 206 VAL A C 1
ATOM 1563 O O . VAL A 1 206 ? -16.975 1.580 11.765 1.00 91.31 206 VAL A O 1
ATOM 1566 N N . SER A 1 207 ? -16.319 1.862 13.891 1.00 89.50 207 SER A N 1
ATOM 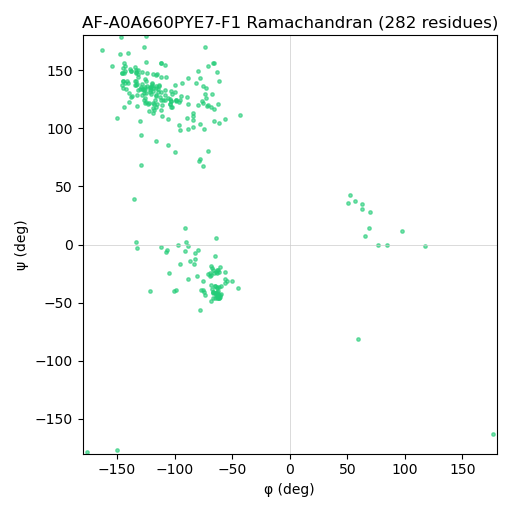1567 C CA . SER A 1 207 ? -17.138 0.789 14.447 1.00 89.50 207 SER A CA 1
ATOM 1568 C C . SER A 1 207 ? -18.538 1.311 14.757 1.00 89.50 207 SER A C 1
ATOM 1570 O O . SER A 1 207 ? -18.734 2.109 15.676 1.00 89.50 207 SER A O 1
ATOM 1572 N N . VAL A 1 208 ? -19.528 0.855 13.988 1.00 85.94 208 VAL A N 1
ATOM 1573 C CA . VAL A 1 208 ? -20.922 1.300 14.110 1.00 85.94 208 VAL A CA 1
ATOM 1574 C C . VAL A 1 208 ? -21.510 0.960 15.487 1.00 85.94 208 VAL A C 1
ATOM 1576 O O . VAL A 1 208 ? -22.085 1.858 16.099 1.00 85.94 208 VAL A O 1
ATOM 1579 N N . PRO A 1 209 ? -21.344 -0.257 16.051 1.00 83.56 209 PRO A N 1
ATOM 1580 C CA . PRO A 1 209 ? -21.871 -0.561 17.384 1.00 83.56 209 PRO A CA 1
ATOM 1581 C C . PRO A 1 209 ? -21.257 0.316 18.482 1.00 83.56 209 PRO A C 1
ATOM 1583 O O . PRO A 1 209 ? -21.982 0.848 19.316 1.00 83.56 209 PRO A O 1
ATOM 1586 N N . GLN A 1 210 ? -19.939 0.540 18.450 1.00 82.62 210 GLN A N 1
ATOM 1587 C CA . GLN A 1 210 ? -19.255 1.383 19.441 1.00 82.62 210 GLN A CA 1
ATOM 1588 C C . GLN A 1 210 ? -19.638 2.859 19.305 1.00 82.62 210 GLN A C 1
ATOM 1590 O O . GLN A 1 210 ? -19.747 3.576 20.301 1.00 82.62 210 GLN A O 1
ATOM 1595 N N . PHE A 1 211 ? -19.874 3.323 18.077 1.00 82.88 211 PHE A N 1
ATOM 1596 C CA . PHE A 1 211 ? -20.420 4.651 17.840 1.00 82.88 211 PHE A CA 1
ATOM 1597 C C . PHE A 1 211 ? -21.833 4.780 18.430 1.00 82.88 211 PHE A C 1
ATOM 1599 O O . PHE A 1 211 ? -22.119 5.752 19.128 1.00 82.88 211 PHE A O 1
ATOM 1606 N N . MET A 1 212 ? -22.694 3.776 18.235 1.00 81.81 212 MET A N 1
ATOM 1607 C CA . MET A 1 212 ? -24.041 3.751 18.817 1.00 81.81 212 MET A CA 1
ATOM 1608 C C . MET A 1 212 ? -24.015 3.684 20.349 1.00 81.81 212 MET A C 1
ATOM 1610 O O . MET A 1 212 ? -24.833 4.341 20.994 1.00 81.81 212 MET A O 1
ATOM 1614 N N . ASP A 1 213 ? -23.060 2.972 20.947 1.00 82.44 213 ASP A N 1
ATOM 1615 C CA . ASP A 1 213 ? -22.848 2.967 22.402 1.00 82.44 213 ASP A CA 1
ATOM 1616 C C . ASP A 1 213 ? -22.514 4.354 22.928 1.00 82.44 213 ASP A C 1
ATOM 1618 O O . ASP A 1 213 ? -23.079 4.819 23.920 1.00 82.44 213 ASP A O 1
ATOM 1622 N N . MET A 1 214 ? -21.614 5.037 22.224 1.00 79.06 214 MET A N 1
ATOM 1623 C CA . MET A 1 214 ? -21.203 6.386 22.574 1.00 79.06 214 MET A CA 1
ATOM 1624 C C . MET A 1 214 ? -22.366 7.382 22.471 1.00 79.06 214 MET A C 1
ATOM 1626 O O . MET A 1 214 ? -22.504 8.237 23.343 1.00 79.06 214 MET A O 1
ATOM 1630 N N . VAL A 1 215 ? -23.204 7.280 21.432 1.00 81.94 215 VAL A N 1
ATOM 1631 C CA . VAL A 1 215 ? -24.348 8.186 21.221 1.00 81.94 215 VAL A CA 1
ATOM 1632 C C . VAL A 1 215 ? -25.499 7.887 22.185 1.00 81.94 215 VAL A C 1
ATOM 1634 O O . VAL A 1 215 ? -26.116 8.809 22.712 1.00 81.94 215 VAL A O 1
ATOM 1637 N N . SER A 1 216 ? -25.797 6.610 22.432 1.00 79.25 216 SER A N 1
ATOM 1638 C CA . SER A 1 216 ? -26.940 6.194 23.257 1.00 79.25 216 SER A CA 1
ATOM 1639 C C . SER A 1 216 ? -26.658 6.205 24.763 1.00 79.25 216 SER A C 1
ATOM 1641 O O . SER A 1 216 ? -27.598 6.134 25.557 1.00 79.25 216 SER A O 1
ATOM 1643 N N . GLY A 1 217 ? -25.384 6.248 25.174 1.00 72.38 217 GLY A N 1
ATOM 1644 C CA . GLY A 1 217 ? -24.970 6.126 26.576 1.00 72.38 217 GLY A CA 1
ATOM 1645 C C . GLY A 1 217 ? -25.267 4.751 27.190 1.00 72.38 217 GLY A C 1
ATOM 1646 O O . GLY A 1 217 ? -25.099 4.559 28.394 1.00 72.38 217 GLY A O 1
ATOM 1647 N N . ARG A 1 218 ? -25.718 3.790 26.377 1.00 70.00 218 ARG A N 1
ATOM 1648 C CA . ARG A 1 218 ? -25.984 2.404 26.759 1.00 70.00 218 ARG A CA 1
ATOM 1649 C C . ARG A 1 218 ? -24.899 1.527 26.147 1.00 70.00 218 ARG A C 1
ATOM 1651 O O . ARG A 1 218 ? -24.466 1.766 25.030 1.00 70.00 218 ARG A O 1
ATOM 1658 N N . ARG A 1 219 ? -24.478 0.486 26.865 1.00 63.88 219 ARG A N 1
ATOM 1659 C CA . ARG A 1 219 ? -23.578 -0.551 26.334 1.00 63.88 219 ARG A CA 1
ATOM 1660 C C . ARG A 1 219 ? -24.374 -1.510 25.453 1.00 63.88 219 ARG A C 1
ATOM 1662 O O . ARG A 1 219 ? -24.729 -2.607 25.872 1.00 63.88 219 ARG A O 1
ATOM 1669 N N . ILE A 1 220 ? -24.730 -1.044 24.266 1.00 61.22 220 ILE A N 1
ATOM 1670 C CA . ILE A 1 220 ? -25.429 -1.810 23.242 1.00 61.22 220 ILE A CA 1
ATOM 1671 C C . ILE A 1 220 ? -24.430 -2.791 22.587 1.00 61.22 220 ILE A C 1
ATOM 1673 O O . ILE A 1 220 ? -24.760 -3.957 22.391 1.00 61.22 220 ILE A O 1
ATOM 1677 N N . GLY A 1 221 ? -23.180 -2.386 22.359 1.00 55.69 221 GLY A N 1
ATOM 1678 C CA . GLY A 1 221 ? -22.100 -3.134 21.717 1.00 55.69 221 GLY A CA 1
ATOM 1679 C C . GLY A 1 221 ? -21.571 -4.321 22.519 1.00 55.69 221 GLY A C 1
ATOM 1680 O O . GLY A 1 221 ? -21.166 -5.307 21.913 1.00 55.69 221 GLY A O 1
ATOM 1681 N N . ASP A 1 222 ? -21.677 -4.308 23.853 1.00 55.97 222 ASP A N 1
ATOM 1682 C CA . ASP A 1 222 ? -21.389 -5.493 24.684 1.00 55.97 222 ASP A CA 1
ATOM 1683 C C . A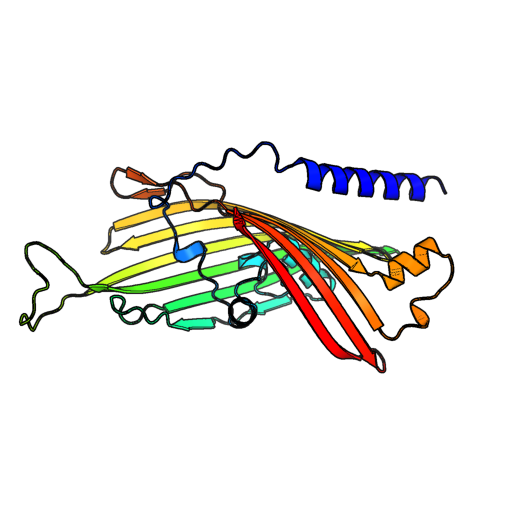SP A 1 222 ? -22.426 -6.621 24.448 1.00 55.97 222 ASP A C 1
ATOM 1685 O O . ASP A 1 222 ? -22.153 -7.793 24.716 1.00 55.97 222 ASP A O 1
ATOM 1689 N N . PHE A 1 223 ? -23.611 -6.286 23.916 1.00 48.12 223 PHE A N 1
ATOM 1690 C CA . PHE A 1 223 ? -24.686 -7.237 23.611 1.00 48.12 223 PHE A CA 1
ATOM 1691 C C . PHE A 1 223 ? -24.574 -7.832 22.198 1.00 48.12 223 PHE A C 1
ATOM 1693 O O . PHE A 1 223 ? -24.970 -8.979 21.967 1.00 48.12 223 PHE A O 1
ATOM 1700 N N . TYR A 1 224 ? -24.010 -7.084 21.243 1.00 51.59 224 TYR A N 1
ATOM 1701 C CA . TYR A 1 224 ? -23.843 -7.546 19.867 1.00 51.59 224 TYR A CA 1
ATOM 1702 C C . TYR A 1 224 ? -22.502 -8.269 19.694 1.00 51.59 224 TYR A C 1
ATOM 1704 O O . TYR A 1 224 ? -21.446 -7.661 19.581 1.00 51.59 224 TYR A O 1
ATOM 1712 N N . ARG A 1 225 ? -22.549 -9.598 19.524 1.00 60.00 225 ARG A N 1
ATOM 1713 C CA . ARG A 1 225 ? -21.418 -10.427 19.031 1.00 60.00 225 ARG A CA 1
ATOM 1714 C C . ARG A 1 225 ? -20.988 -10.107 17.583 1.00 60.00 225 ARG A C 1
ATOM 1716 O O . ARG A 1 225 ? -20.144 -10.802 17.013 1.00 60.00 225 ARG A O 1
ATOM 1723 N N . ASN A 1 226 ? -21.590 -9.075 17.002 1.00 67.62 226 ASN A N 1
ATOM 1724 C CA . ASN A 1 226 ? -21.542 -8.684 15.608 1.00 67.62 226 ASN A CA 1
ATOM 1725 C C . ASN A 1 226 ? -20.921 -7.287 15.537 1.00 67.62 226 ASN A C 1
ATOM 1727 O O . ASN A 1 226 ? -21.536 -6.322 15.985 1.00 67.62 226 ASN A O 1
ATOM 1731 N N . ASN A 1 227 ? -19.732 -7.172 14.954 1.00 76.44 227 ASN A N 1
ATOM 1732 C CA . ASN A 1 227 ? -19.106 -5.884 14.683 1.00 76.44 227 ASN A CA 1
ATOM 1733 C C . ASN A 1 227 ? -19.345 -5.484 13.230 1.00 76.44 227 ASN A C 1
ATOM 1735 O O . ASN A 1 227 ? -18.976 -6.215 12.313 1.00 76.44 227 ASN A O 1
ATOM 1739 N N . PHE A 1 228 ? -19.929 -4.305 13.040 1.00 85.81 228 PHE A N 1
ATOM 1740 C CA . PHE A 1 228 ? -20.003 -3.632 11.749 1.00 85.81 228 PHE A CA 1
ATOM 1741 C C . PHE A 1 228 ? -18.991 -2.495 11.735 1.00 85.81 228 PHE A C 1
ATOM 1743 O O . PHE A 1 228 ? -19.061 -1.593 12.570 1.00 85.81 228 PHE A O 1
ATOM 1750 N N . ILE A 1 229 ? -18.056 -2.549 10.795 1.00 89.00 229 ILE A N 1
ATOM 1751 C CA . ILE A 1 229 ? -17.023 -1.539 10.605 1.00 89.00 229 ILE A CA 1
ATOM 1752 C C . ILE A 1 229 ? -17.214 -0.927 9.223 1.00 89.00 229 ILE A C 1
ATOM 1754 O O . ILE A 1 229 ? -17.180 -1.630 8.213 1.00 89.00 229 ILE A O 1
ATOM 1758 N N . LEU A 1 230 ? -17.424 0.382 9.189 1.00 89.62 230 LEU A N 1
ATOM 1759 C CA . LEU A 1 230 ? -17.358 1.176 7.971 1.00 89.62 230 LEU A CA 1
ATOM 1760 C C . LEU A 1 230 ? -15.917 1.654 7.807 1.00 89.62 230 LEU A C 1
ATOM 1762 O O . LEU A 1 230 ? -15.372 2.248 8.731 1.00 89.62 230 LEU A O 1
ATOM 1766 N N . SER A 1 231 ? -15.302 1.411 6.657 1.00 91.31 231 SER A N 1
ATOM 1767 C CA . SER A 1 231 ? -13.964 1.912 6.346 1.00 91.31 231 SER A CA 1
ATOM 1768 C C . SER A 1 231 ? -14.008 2.824 5.127 1.00 91.31 231 SER A C 1
ATOM 1770 O O . SER A 1 231 ? -14.664 2.513 4.134 1.00 91.31 231 SER A O 1
ATOM 1772 N N . LEU A 1 232 ? -13.336 3.965 5.227 1.00 92.38 232 LEU A N 1
ATOM 1773 C CA . LEU A 1 232 ? -13.189 4.957 4.171 1.00 92.38 232 LEU A CA 1
ATOM 1774 C C . LEU A 1 232 ? -11.703 5.224 3.967 1.00 92.38 232 LEU A C 1
ATOM 1776 O O . LEU A 1 232 ? -10.966 5.399 4.935 1.00 92.38 232 LEU A O 1
ATOM 1780 N N . THR A 1 233 ? -11.269 5.286 2.715 1.00 92.75 233 THR A N 1
ATOM 1781 C CA . THR A 1 233 ? -9.874 5.542 2.366 1.00 92.75 233 THR A CA 1
ATOM 1782 C C . THR A 1 233 ? -9.769 6.587 1.273 1.00 92.75 233 THR A C 1
ATOM 1784 O O . THR A 1 233 ? -10.613 6.656 0.376 1.00 92.75 233 THR A O 1
ATOM 1787 N N . ALA A 1 234 ? -8.698 7.366 1.330 1.00 93.38 234 ALA A N 1
ATOM 1788 C CA . ALA A 1 234 ? -8.295 8.254 0.256 1.00 93.38 234 ALA A CA 1
ATOM 1789 C C . ALA A 1 234 ? -6.784 8.149 0.082 1.00 93.38 234 ALA A C 1
ATOM 1791 O O . ALA A 1 234 ? -6.032 8.275 1.050 1.00 93.38 234 ALA A O 1
ATOM 1792 N N . VAL A 1 235 ? -6.346 7.904 -1.148 1.00 93.50 235 VAL A N 1
ATOM 1793 C CA . VAL A 1 235 ? -4.931 7.797 -1.498 1.00 93.50 235 VAL A CA 1
ATOM 1794 C C . VAL A 1 235 ? -4.658 8.597 -2.756 1.00 93.50 235 VAL A C 1
ATOM 1796 O O . VAL A 1 235 ? -5.422 8.555 -3.720 1.00 93.50 235 VAL A O 1
ATOM 1799 N N . ARG A 1 236 ? -3.547 9.327 -2.739 1.00 93.31 236 ARG A N 1
ATOM 1800 C CA . ARG A 1 236 ? -2.947 9.940 -3.918 1.00 93.31 236 ARG A CA 1
ATOM 1801 C C . ARG A 1 236 ? -1.566 9.322 -4.094 1.00 93.31 236 ARG A C 1
ATOM 1803 O O . ARG A 1 236 ? -0.708 9.497 -3.228 1.00 93.31 236 ARG A O 1
ATOM 1810 N N . SER A 1 237 ? -1.375 8.607 -5.194 1.00 92.50 237 SER A N 1
ATOM 1811 C CA . SER A 1 237 ? -0.149 7.859 -5.478 1.00 92.50 237 SER A CA 1
ATOM 1812 C C . SER A 1 237 ? 0.639 8.455 -6.636 1.00 92.50 237 SER A C 1
ATOM 1814 O O . SER A 1 237 ? 0.081 9.125 -7.509 1.00 92.50 237 SER A O 1
ATOM 1816 N N . HIS A 1 238 ? 1.941 8.172 -6.626 1.00 92.00 238 HIS A N 1
ATOM 1817 C CA . HIS A 1 238 ? 2.907 8.452 -7.686 1.00 92.00 238 HIS A CA 1
ATOM 1818 C C . HIS A 1 238 ? 3.090 9.940 -7.997 1.00 92.00 238 HIS A C 1
ATOM 1820 O O . HIS A 1 238 ? 3.389 10.309 -9.129 1.00 92.00 238 HIS A O 1
ATOM 1826 N N . MET A 1 239 ? 2.927 10.812 -6.999 1.00 92.81 239 MET A N 1
ATOM 1827 C CA . MET A 1 239 ? 3.201 12.239 -7.165 1.00 92.81 239 MET A CA 1
ATOM 1828 C C . MET A 1 239 ? 4.709 12.448 -7.270 1.00 92.81 239 MET A C 1
ATOM 1830 O O . MET A 1 239 ? 5.437 12.103 -6.350 1.00 92.81 239 MET A O 1
ATOM 1834 N N . GLY A 1 240 ? 5.203 13.007 -8.365 1.00 89.81 240 GLY A N 1
ATOM 1835 C CA . GLY A 1 240 ? 6.642 13.147 -8.556 1.00 89.81 240 GLY A CA 1
ATOM 1836 C C . GLY A 1 240 ? 6.998 13.898 -9.824 1.00 89.81 240 GLY A C 1
ATOM 1837 O O . GLY A 1 240 ? 6.119 14.363 -10.554 1.00 89.81 240 GLY A O 1
ATOM 1838 N N . ALA A 1 241 ? 8.301 14.032 -10.059 1.00 87.31 241 ALA A N 1
ATOM 1839 C CA . ALA A 1 241 ? 8.808 14.568 -11.313 1.00 87.31 241 ALA A CA 1
ATOM 1840 C C . ALA A 1 241 ? 8.581 13.562 -12.451 1.00 87.31 241 ALA A C 1
ATOM 1842 O O . ALA A 1 241 ? 8.496 12.356 -12.226 1.00 87.31 241 ALA A O 1
ATOM 1843 N N . SER A 1 242 ? 8.478 14.066 -13.679 1.00 87.50 242 SER A N 1
ATOM 1844 C CA . SER A 1 242 ? 8.466 13.224 -14.875 1.00 87.50 242 SER A CA 1
ATOM 1845 C C . SER A 1 242 ? 9.775 12.442 -14.990 1.00 87.50 242 SER A C 1
ATOM 1847 O O . SER A 1 242 ? 10.838 13.002 -14.725 1.00 87.50 242 SER A O 1
ATOM 1849 N N . MET A 1 243 ? 9.684 11.182 -15.410 1.00 89.25 243 MET A N 1
ATOM 1850 C CA . MET A 1 243 ? 10.849 10.375 -15.766 1.00 89.25 243 MET A CA 1
ATOM 1851 C C . MET A 1 243 ? 11.342 10.767 -17.156 1.00 89.25 243 MET A C 1
ATOM 1853 O O . MET A 1 243 ? 10.539 11.094 -18.034 1.00 89.25 243 MET A O 1
ATOM 1857 N N . GLU A 1 244 ? 12.654 10.755 -17.345 1.00 88.62 244 GLU A N 1
ATOM 1858 C CA . GLU A 1 244 ? 13.299 11.076 -18.614 1.00 88.62 244 GLU A CA 1
ATOM 1859 C C . GLU A 1 244 ? 13.777 9.785 -19.276 1.00 88.62 244 GLU A C 1
ATOM 1861 O O . GLU A 1 244 ? 14.552 9.037 -18.691 1.00 88.62 244 GLU A O 1
ATOM 1866 N N . PHE A 1 245 ? 13.283 9.523 -20.484 1.00 86.25 245 PHE A N 1
ATOM 1867 C CA . PHE A 1 245 ? 13.691 8.394 -21.311 1.00 86.25 245 PHE A CA 1
ATOM 1868 C C . PHE A 1 245 ? 14.442 8.962 -22.496 1.00 86.25 245 PHE A C 1
ATOM 1870 O O . PHE A 1 245 ? 13.839 9.615 -23.353 1.00 86.25 245 PHE A O 1
ATOM 1877 N N . ILE A 1 246 ? 15.749 8.715 -22.538 1.00 85.56 246 ILE A N 1
ATOM 1878 C CA . ILE A 1 246 ? 16.659 9.194 -23.582 1.00 85.56 246 ILE A CA 1
ATOM 1879 C C . ILE A 1 246 ? 16.674 10.733 -23.663 1.00 85.56 246 ILE A C 1
ATOM 1881 O O . ILE A 1 246 ? 17.567 11.360 -23.111 1.00 85.56 246 ILE A O 1
ATOM 1885 N N . ASN A 1 247 ? 15.693 11.342 -24.339 1.00 84.06 247 ASN A N 1
ATOM 1886 C CA . ASN A 1 247 ? 15.552 12.792 -24.526 1.00 84.06 247 ASN A CA 1
ATOM 1887 C C . ASN A 1 247 ? 14.121 13.308 -24.269 1.00 84.06 247 ASN A C 1
ATOM 1889 O O . ASN A 1 247 ? 13.847 14.495 -24.465 1.00 84.06 247 ASN A O 1
ATOM 1893 N N . GLU A 1 248 ? 13.185 12.443 -23.868 1.00 86.94 248 GLU A N 1
ATOM 1894 C CA . GLU A 1 248 ? 11.779 12.801 -23.678 1.00 86.94 248 GLU A CA 1
ATOM 1895 C C . GLU A 1 248 ? 11.318 12.575 -22.239 1.00 86.94 248 GLU A C 1
ATOM 1897 O O . GLU A 1 248 ? 11.643 11.580 -21.595 1.00 86.94 248 GLU A O 1
ATOM 1902 N N . LYS A 1 249 ? 10.519 13.519 -21.730 1.00 87.81 249 LYS A N 1
ATOM 1903 C CA . LYS A 1 249 ? 9.976 13.467 -20.371 1.00 87.81 249 LYS A CA 1
ATOM 1904 C C . LYS A 1 249 ? 8.553 12.947 -20.376 1.00 87.81 249 LYS A C 1
ATOM 1906 O O . LYS A 1 249 ? 7.658 13.556 -20.969 1.00 87.81 249 LYS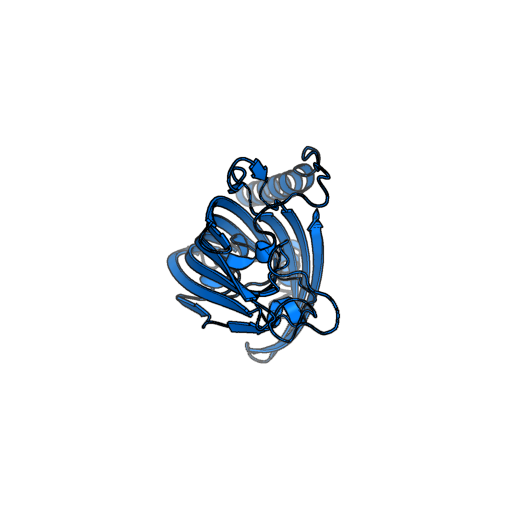 A O 1
ATOM 1911 N N . PHE A 1 250 ? 8.336 11.881 -19.621 1.00 89.25 250 PHE A N 1
ATOM 1912 C CA . PHE A 1 250 ? 7.037 11.260 -19.436 1.00 89.25 250 PHE A CA 1
ATOM 1913 C C . PHE A 1 250 ? 6.575 11.441 -17.987 1.00 89.25 250 PHE A C 1
ATOM 1915 O O . PHE A 1 250 ? 7.327 11.168 -17.049 1.00 89.25 250 PHE A O 1
ATOM 1922 N N . PRO A 1 251 ? 5.360 11.968 -17.758 1.00 90.00 251 PRO A N 1
ATOM 1923 C CA . PRO A 1 251 ? 4.817 12.076 -16.414 1.00 90.00 251 PRO A CA 1
ATOM 1924 C C . PRO A 1 251 ? 4.629 10.692 -15.791 1.00 90.00 251 PRO A C 1
ATOM 1926 O O . PRO A 1 251 ? 4.308 9.726 -16.482 1.00 90.00 251 PRO A O 1
ATOM 1929 N N . LEU A 1 252 ? 4.782 10.638 -14.469 1.00 90.38 252 LEU A N 1
ATOM 1930 C CA . LEU A 1 252 ? 4.437 9.462 -13.682 1.00 90.38 252 LEU A CA 1
ATOM 1931 C C . LEU A 1 252 ? 2.919 9.211 -13.688 1.00 90.38 252 LEU A C 1
ATOM 1933 O O . LEU A 1 252 ? 2.139 10.165 -13.822 1.00 90.38 252 LEU A O 1
ATOM 1937 N N . PRO A 1 253 ? 2.486 7.960 -13.451 1.00 90.12 253 PRO A N 1
ATOM 1938 C CA . PRO A 1 253 ? 1.084 7.574 -13.489 1.00 90.12 253 PRO A CA 1
ATOM 1939 C C . PRO A 1 253 ? 0.382 7.993 -12.193 1.00 90.12 253 PRO A C 1
ATOM 1941 O O . PRO A 1 253 ? 0.079 7.181 -11.318 1.00 90.12 253 PRO A O 1
ATOM 1944 N N . THR A 1 254 ? 0.165 9.298 -12.020 1.00 90.00 254 THR A N 1
ATOM 1945 C CA . THR A 1 254 ? -0.461 9.830 -10.806 1.00 90.00 254 THR A CA 1
ATOM 1946 C C . THR A 1 254 ? -1.913 9.389 -10.714 1.00 90.00 254 THR A C 1
ATOM 1948 O O . THR A 1 254 ? -2.685 9.644 -11.638 1.00 90.00 254 THR A O 1
ATOM 1951 N N . THR A 1 255 ? -2.316 8.835 -9.574 1.00 89.06 255 THR A N 1
ATOM 1952 C CA . THR A 1 255 ? -3.689 8.350 -9.376 1.00 89.06 255 THR A CA 1
ATOM 1953 C C . THR A 1 255 ? -4.273 8.830 -8.069 1.00 89.06 255 THR A C 1
ATOM 1955 O O . THR A 1 255 ? -3.605 8.808 -7.034 1.00 89.06 255 THR A O 1
ATOM 1958 N N . THR A 1 256 ? -5.541 9.233 -8.100 1.00 90.38 256 THR A N 1
ATOM 1959 C CA . THR A 1 256 ? -6.353 9.404 -6.894 1.00 90.38 256 THR A CA 1
ATOM 1960 C C . THR A 1 256 ? -7.298 8.225 -6.769 1.00 90.38 256 THR A C 1
ATOM 1962 O O . THR A 1 256 ? -8.116 7.992 -7.657 1.00 90.38 256 THR A O 1
ATOM 1965 N N . ILE A 1 257 ? -7.229 7.525 -5.642 1.00 88.88 257 ILE A N 1
ATOM 1966 C CA . ILE A 1 257 ? -8.139 6.431 -5.326 1.00 88.88 257 ILE A CA 1
ATOM 1967 C C . ILE A 1 257 ? -8.936 6.800 -4.081 1.00 88.88 257 ILE A C 1
ATOM 1969 O O . ILE A 1 257 ? -8.377 7.101 -3.024 1.00 88.88 257 ILE A O 1
ATOM 1973 N N . LEU A 1 258 ? -10.259 6.765 -4.210 1.00 90.00 258 LEU A N 1
ATOM 1974 C CA . LEU A 1 258 ? -11.185 6.828 -3.084 1.00 90.00 258 LEU A CA 1
ATOM 1975 C C . LEU A 1 258 ? -11.808 5.456 -2.910 1.00 90.00 258 LEU A C 1
ATOM 1977 O O . LEU A 1 258 ? -12.334 4.899 -3.869 1.00 90.00 258 LEU A O 1
ATOM 1981 N N . GLY A 1 259 ? -11.773 4.921 -1.697 1.00 86.88 259 GLY A N 1
ATOM 1982 C CA . GLY A 1 259 ? -12.338 3.611 -1.412 1.00 86.88 259 GLY A CA 1
ATOM 1983 C C . GLY A 1 259 ? -13.294 3.648 -0.234 1.00 86.88 259 GLY A C 1
ATOM 1984 O O . GLY A 1 259 ? -13.122 4.409 0.718 1.00 86.88 259 GLY A O 1
ATOM 1985 N N . SER A 1 260 ? -14.297 2.783 -0.288 1.00 88.19 260 SER A N 1
ATOM 1986 C CA . SER A 1 260 ? -15.154 2.493 0.853 1.00 88.19 260 SER A CA 1
ATOM 1987 C C . SER A 1 260 ? -15.295 0.990 1.029 1.00 88.19 260 SER A C 1
ATOM 1989 O O . SER A 1 260 ? -15.335 0.238 0.053 1.00 88.19 260 SER A O 1
ATOM 1991 N N . SER A 1 261 ? -15.365 0.534 2.276 1.00 87.94 261 SER A N 1
ATOM 1992 C CA . SER A 1 261 ? -15.784 -0.828 2.567 1.00 87.94 261 SER A CA 1
ATOM 1993 C C . SER A 1 261 ? -16.706 -0.925 3.761 1.00 87.94 261 SER A C 1
ATOM 1995 O O . SER A 1 261 ? -16.638 -0.144 4.709 1.00 87.94 261 SER A O 1
ATOM 1997 N N . LEU A 1 262 ? -17.556 -1.944 3.710 1.00 86.44 262 LEU A N 1
ATOM 1998 C CA . LEU A 1 262 ? -18.320 -2.408 4.850 1.00 86.44 262 LEU A CA 1
ATOM 1999 C C . LEU A 1 262 ? -17.773 -3.768 5.259 1.00 86.44 262 LEU A C 1
ATOM 2001 O O . LEU A 1 262 ? -17.708 -4.694 4.448 1.00 86.44 262 LEU A O 1
ATOM 2005 N N . TYR A 1 263 ? -17.378 -3.873 6.519 1.00 84.88 263 TYR A N 1
ATOM 2006 C CA . TYR A 1 263 ? -16.810 -5.072 7.101 1.00 84.88 263 TYR A CA 1
ATOM 2007 C C . TYR A 1 263 ? -17.696 -5.564 8.239 1.00 84.88 263 TYR A C 1
ATOM 2009 O O . TYR A 1 263 ? -17.891 -4.882 9.244 1.00 84.88 263 TYR A O 1
ATOM 2017 N N . TYR A 1 264 ? -18.234 -6.764 8.075 1.00 85.12 264 TYR A N 1
ATOM 2018 C CA . TYR A 1 264 ? -18.985 -7.460 9.105 1.00 85.12 264 TYR A CA 1
ATOM 2019 C C . TYR A 1 264 ? -18.100 -8.529 9.731 1.00 85.12 264 TYR A C 1
ATOM 2021 O O . TYR A 1 264 ? -17.507 -9.334 9.017 1.00 85.12 264 TYR A O 1
ATOM 2029 N N . THR A 1 265 ? -18.021 -8.554 11.058 1.00 83.38 265 THR A N 1
ATOM 2030 C CA . THR A 1 265 ? -17.315 -9.586 11.822 1.00 83.38 265 THR A CA 1
ATOM 2031 C C . THR A 1 265 ? -18.256 -10.216 12.826 1.00 83.38 265 THR A C 1
ATOM 2033 O O . THR A 1 265 ? -18.785 -9.534 13.703 1.00 83.38 265 THR A O 1
ATOM 2036 N N . TYR A 1 266 ? -18.410 -11.531 12.741 1.00 79.69 266 TYR A N 1
ATOM 2037 C CA . TYR A 1 266 ? -19.046 -12.326 13.776 1.00 79.69 266 TYR A CA 1
ATOM 2038 C C . TYR A 1 266 ? -17.980 -12.978 14.651 1.00 79.69 266 TYR A C 1
ATOM 2040 O O . TYR A 1 266 ? -17.134 -13.723 14.145 1.00 79.69 266 TYR A O 1
ATOM 2048 N N . SER A 1 267 ? -18.047 -12.739 15.960 1.00 74.69 267 SER A N 1
ATOM 2049 C CA . SER A 1 267 ? -17.080 -13.277 16.915 1.00 74.69 267 SER A CA 1
ATOM 2050 C C . SER A 1 267 ? -17.748 -14.133 17.989 1.00 74.69 267 SER A C 1
ATOM 2052 O O . SER A 1 267 ? -18.744 -13.746 18.602 1.00 74.69 267 SER A O 1
ATOM 2054 N N . ARG A 1 268 ? -17.168 -15.303 18.279 1.00 68.25 268 ARG A N 1
ATOM 2055 C CA . ARG A 1 268 ? -17.599 -16.200 19.363 1.00 68.25 268 ARG A CA 1
ATOM 2056 C C . ARG A 1 268 ? -16.426 -16.449 20.307 1.00 68.25 268 ARG A C 1
ATOM 2058 O O . ARG A 1 268 ? -15.381 -16.931 19.887 1.00 68.25 268 ARG A O 1
ATOM 2065 N N . GLY A 1 269 ? -16.590 -16.104 21.587 1.00 65.88 269 GLY A N 1
ATOM 2066 C CA . GLY A 1 269 ? -15.534 -16.273 22.597 1.00 65.88 269 GLY A CA 1
ATOM 2067 C C . GLY A 1 269 ? -14.278 -15.436 22.320 1.00 65.88 269 GLY A C 1
ATOM 2068 O O . GLY A 1 269 ? -13.170 -15.910 22.538 1.00 65.88 269 GLY A O 1
ATOM 2069 N N . GLY A 1 270 ? -14.444 -14.231 21.762 1.00 64.38 270 GLY A N 1
ATOM 2070 C CA . GLY A 1 270 ? -13.331 -13.344 21.401 1.00 64.38 270 GLY A CA 1
ATOM 2071 C C . GLY A 1 270 ? -12.584 -13.727 20.118 1.00 64.38 270 GLY A C 1
ATOM 2072 O O . GLY A 1 270 ? -11.659 -13.020 19.731 1.00 64.38 270 GLY A O 1
ATOM 2073 N N . LYS A 1 271 ? -12.980 -14.809 19.434 1.00 64.38 271 LYS A N 1
ATOM 2074 C CA . LYS A 1 271 ? -12.413 -15.208 18.140 1.00 64.38 271 LYS A CA 1
ATOM 2075 C C . LYS A 1 271 ? -13.367 -14.852 17.011 1.00 64.38 271 LYS A C 1
ATOM 2077 O O . LYS A 1 271 ? -14.548 -15.191 17.086 1.00 64.38 271 LYS A O 1
ATOM 2082 N N . THR A 1 272 ? -12.843 -14.223 15.965 1.00 71.12 272 THR A N 1
ATOM 2083 C CA . THR A 1 272 ? -13.557 -14.035 14.701 1.00 71.12 272 THR A CA 1
ATOM 2084 C C . THR A 1 272 ? -13.859 -15.399 14.088 1.00 71.12 272 THR A C 1
ATOM 2086 O O . THR A 1 272 ? -12.946 -16.181 13.839 1.00 71.12 272 THR A O 1
ATOM 2089 N N . VAL A 1 273 ? -15.139 -15.690 13.876 1.00 71.75 273 VAL A N 1
ATOM 2090 C CA . VAL A 1 273 ? -15.620 -16.935 13.257 1.00 71.75 273 VAL A CA 1
ATOM 2091 C C . VAL A 1 273 ? -15.930 -16.711 11.785 1.00 71.75 273 VAL A C 1
ATOM 2093 O O . VAL A 1 273 ? -15.655 -17.568 10.955 1.00 71.75 273 VAL A O 1
ATOM 2096 N N . PHE A 1 274 ? -16.500 -15.554 11.462 1.00 76.19 274 PHE A N 1
ATOM 2097 C CA . PHE A 1 274 ? -16.872 -15.198 10.104 1.00 76.19 274 PHE A CA 1
ATOM 2098 C C . PHE A 1 274 ? -16.610 -13.720 9.884 1.00 76.19 274 PHE A C 1
ATOM 2100 O O . PHE A 1 274 ? -16.909 -12.898 10.757 1.00 76.19 274 PHE A O 1
ATOM 2107 N N . SER A 1 275 ? -16.084 -13.384 8.713 1.00 73.94 275 SER A N 1
ATOM 2108 C CA . SER A 1 275 ? -16.035 -12.004 8.281 1.00 73.94 275 SER A CA 1
ATOM 2109 C C . SER A 1 275 ? -16.314 -11.859 6.793 1.00 73.94 275 SER A C 1
ATOM 2111 O O . SER A 1 275 ? -15.901 -12.681 5.979 1.00 73.94 275 SER A O 1
ATOM 2113 N N . ALA A 1 276 ? -17.055 -10.810 6.456 1.00 75.19 276 ALA A N 1
ATOM 2114 C CA . ALA A 1 276 ? -17.381 -10.443 5.088 1.00 75.19 276 ALA A CA 1
ATOM 2115 C C . ALA A 1 276 ? -17.005 -8.980 4.881 1.00 75.19 276 ALA A C 1
ATOM 2117 O O . ALA A 1 276 ? -17.311 -8.133 5.723 1.00 75.19 276 ALA A O 1
ATOM 2118 N N . ARG A 1 277 ? -16.328 -8.690 3.770 1.00 74.50 277 ARG A N 1
ATOM 2119 C CA . ARG A 1 277 ? -15.942 -7.336 3.378 1.00 74.50 277 ARG A CA 1
ATOM 2120 C 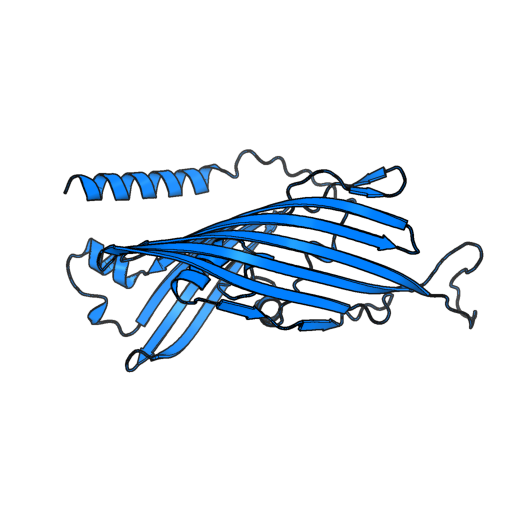C . ARG A 1 277 ? -16.438 -7.078 1.963 1.00 74.50 277 ARG A C 1
ATOM 2122 O O . ARG A 1 277 ? -16.081 -7.823 1.060 1.00 74.50 277 ARG A O 1
ATOM 2129 N N . SER A 1 278 ? -17.222 -6.023 1.785 1.00 74.94 278 SER A N 1
ATOM 2130 C CA . SER A 1 278 ? -17.519 -5.462 0.464 1.00 74.94 278 SER A CA 1
ATOM 2131 C C . SER A 1 278 ? -16.695 -4.198 0.307 1.00 74.94 278 SER A C 1
ATOM 2133 O O . SER A 1 278 ? -16.791 -3.332 1.173 1.00 74.94 278 SER A O 1
ATOM 2135 N N . SER A 1 279 ? -15.895 -4.093 -0.750 1.00 76.38 279 SER A N 1
ATOM 2136 C CA . SER A 1 279 ? -15.056 -2.929 -1.053 1.00 76.38 279 SER A CA 1
ATOM 2137 C C . SER A 1 279 ? -15.359 -2.403 -2.448 1.00 76.38 279 SER A C 1
ATOM 2139 O O . SER A 1 279 ? -15.560 -3.190 -3.368 1.00 76.38 279 SER A O 1
ATOM 2141 N N . GLY A 1 280 ? -15.375 -1.083 -2.594 1.00 70.94 280 GLY A N 1
ATOM 2142 C CA . GLY A 1 280 ? -15.429 -0.412 -3.886 1.00 70.94 280 GLY A CA 1
ATOM 2143 C C . GLY A 1 280 ? -14.421 0.724 -3.914 1.00 70.94 280 GLY A C 1
ATOM 2144 O O . GLY A 1 280 ? -14.256 1.423 -2.910 1.00 70.94 280 GLY A O 1
ATOM 2145 N N . GLU A 1 281 ? -13.758 0.893 -5.052 1.00 73.06 281 GLU A N 1
ATOM 2146 C CA . GLU A 1 281 ? -12.751 1.925 -5.277 1.00 73.06 281 GLU A CA 1
ATOM 2147 C C . GLU A 1 281 ? -13.079 2.711 -6.549 1.00 73.06 281 GLU A C 1
ATOM 2149 O O . GLU A 1 281 ? -13.508 2.151 -7.557 1.00 73.06 281 GLU A O 1
ATOM 2154 N N . LEU A 1 282 ? -12.907 4.029 -6.482 1.00 69.19 282 LEU A N 1
ATOM 2155 C CA . LEU A 1 282 ? -13.032 4.948 -7.603 1.00 69.19 282 LEU A CA 1
ATOM 2156 C C . LEU A 1 282 ? -11.644 5.504 -7.913 1.00 69.19 282 LEU A C 1
ATOM 2158 O O . LEU A 1 282 ? -11.068 6.214 -7.087 1.00 69.19 282 LEU A O 1
ATOM 2162 N N . MET A 1 283 ? -11.139 5.187 -9.102 1.00 69.94 283 MET A N 1
ATOM 2163 C CA . MET A 1 283 ? -9.842 5.634 -9.606 1.00 69.94 283 MET A CA 1
ATOM 2164 C C . MET A 1 283 ? -10.039 6.818 -10.561 1.00 69.94 283 MET A C 1
ATOM 2166 O O . MET A 1 283 ? -10.901 6.766 -11.442 1.00 69.94 283 MET A O 1
ATOM 2170 N N . ARG A 1 284 ? -9.272 7.892 -10.358 1.00 57.94 284 ARG A N 1
ATOM 2171 C CA . ARG A 1 284 ? -9.204 9.073 -11.230 1.00 57.94 284 ARG A CA 1
ATOM 2172 C C . ARG A 1 284 ? -7.768 9.487 -11.501 1.00 57.94 284 ARG A C 1
ATOM 2174 O O . ARG A 1 284 ? -6.936 9.371 -10.567 1.00 57.94 284 ARG A O 1
#

Mean predicted aligned error: 9.93 Å

Secondary structure (DSSP, 8-state):
-HHHHHHHHHHHHHHHHHHHGGGG------TT--S-GGGGS---HHHHHTTT--TT--STTGGGT-HHHHHHHHHH-SEEEEEEEEEEEEETTEEEEEEEEEEEEEEEEEEEEETTEEEEEEEEEEEEEEEEEEE---SSS---TT-S---EEEEEEEEEEEEEEEEEE-SSEEEEEEEEEEEEEEEETTEEEEEEEEEEEEEEEEEHHHHHHHHHSS--TTT-SEEEEEEEEEEEEEEEPPEEETTEEE----EEEEEEEEEEEEEETTEEEEEEEEEEEEE-

Nearest PDB structures (foldseek):
  8p97-assembly1_A  TM=3.771E-01  e=1.031E-01  Bacteroides thetaiotaomicron VPI-5482
  4epa-assembly1_A  TM=3.552E-01  e=9.771E-02  Yersinia pestis
  6zm1-assembly1_B  TM=3.246E-01  e=7.115E+00  Bacteroides thetaiotaomicron VPI-5482
  6z8i-assembly1_B  TM=2.917E-01  e=6.058E+00  Bacteroides thetaiotaomicron VPI-5482
  7xzi-assembly1_7  TM=1.855E-01  e=4.889E+00  Chlamydomonas reinhardtii

Radius of gyration: 22.31 Å; Cα contacts (8 Å, |Δi|>4): 688; chains: 1; bounding box: 48×40×70 Å